Protein AF-A0A4Q0VPU0-F1 (afdb_monomer)

Structure (mmCIF, N/CA/C/O backbone):
data_AF-A0A4Q0VPU0-F1
#
_entry.id   AF-A0A4Q0VPU0-F1
#
loop_
_atom_site.group_PDB
_atom_site.id
_atom_site.type_symbol
_atom_site.label_atom_id
_atom_site.label_alt_id
_atom_site.label_comp_id
_atom_site.label_asym_id
_atom_site.label_entity_id
_atom_site.label_seq_id
_atom_site.pdbx_PDB_ins_code
_atom_site.Cartn_x
_atom_site.Cartn_y
_atom_site.Cartn_z
_atom_site.occupancy
_atom_site.B_iso_or_equiv
_atom_site.auth_seq_id
_atom_site.auth_comp_id
_atom_site.auth_asym_id
_atom_site.auth_atom_id
_atom_site.pdbx_PDB_model_num
ATOM 1 N N . MET A 1 1 ? 7.648 13.188 -4.203 1.00 87.88 1 MET A N 1
ATOM 2 C CA . MET A 1 1 ? 7.133 12.111 -5.076 1.00 87.88 1 MET A CA 1
ATOM 3 C C . MET A 1 1 ? 7.870 10.835 -4.730 1.00 87.88 1 MET A C 1
ATOM 5 O O . MET A 1 1 ? 9.056 10.925 -4.439 1.00 87.88 1 MET A O 1
ATOM 9 N N . LEU A 1 2 ? 7.165 9.710 -4.722 1.00 95.56 2 LEU A N 1
ATOM 10 C CA . LEU A 1 2 ? 7.693 8.375 -4.440 1.00 95.56 2 LEU A CA 1
ATOM 11 C C . LEU A 1 2 ? 7.930 7.611 -5.746 1.00 95.56 2 LEU A C 1
ATOM 13 O O . LEU A 1 2 ? 7.318 7.951 -6.767 1.00 95.56 2 LEU A O 1
ATOM 17 N N . GLN A 1 3 ? 8.831 6.626 -5.723 1.00 97.62 3 GLN A N 1
ATOM 18 C CA . GLN A 1 3 ? 9.262 5.907 -6.924 1.00 97.62 3 GLN A CA 1
ATOM 19 C C . GLN A 1 3 ? 9.422 4.403 -6.699 1.00 97.62 3 GLN A C 1
ATOM 21 O O . GLN A 1 3 ? 9.960 3.981 -5.681 1.00 97.62 3 GLN A O 1
ATOM 26 N N . VAL A 1 4 ? 9.009 3.619 -7.696 1.00 98.00 4 VAL A N 1
ATOM 27 C CA . VAL A 1 4 ? 9.249 2.174 -7.775 1.00 98.00 4 VAL A CA 1
ATOM 28 C C . VAL A 1 4 ? 9.854 1.852 -9.130 1.00 98.00 4 VAL A C 1
ATOM 30 O O . VAL A 1 4 ? 9.326 2.263 -10.169 1.00 98.00 4 VAL A O 1
ATOM 33 N N . THR A 1 5 ? 10.945 1.100 -9.115 1.00 98.31 5 THR A N 1
ATOM 34 C CA . THR A 1 5 ? 11.621 0.622 -10.315 1.00 98.31 5 THR A CA 1
ATOM 35 C C . THR A 1 5 ? 11.317 -0.852 -10.531 1.00 98.31 5 THR A C 1
ATOM 37 O O . THR A 1 5 ? 11.477 -1.672 -9.633 1.00 98.31 5 THR A O 1
ATOM 40 N N . PHE A 1 6 ? 10.915 -1.194 -11.751 1.00 98.25 6 PHE A N 1
ATOM 41 C CA . PHE A 1 6 ? 10.753 -2.569 -12.205 1.00 98.25 6 PHE A CA 1
ATOM 42 C C . PHE A 1 6 ? 11.843 -2.879 -13.217 1.00 98.25 6 PHE A C 1
ATOM 44 O O . PHE A 1 6 ? 12.000 -2.139 -14.191 1.00 98.25 6 PHE A O 1
ATOM 51 N N . GLN A 1 7 ? 12.545 -3.989 -13.024 1.00 97.81 7 GLN A N 1
ATOM 52 C CA . GLN A 1 7 ? 13.544 -4.488 -13.962 1.00 97.81 7 GLN A CA 1
ATOM 53 C C . GLN A 1 7 ? 13.117 -5.866 -14.463 1.00 97.81 7 GLN A C 1
ATOM 55 O O . GLN A 1 7 ? 12.949 -6.785 -13.666 1.00 97.81 7 GLN A O 1
ATOM 60 N N . TYR A 1 8 ? 12.952 -6.021 -15.777 1.00 96.75 8 TYR A N 1
ATOM 61 C CA . TYR A 1 8 ? 12.531 -7.288 -16.386 1.00 96.75 8 TYR A CA 1
ATOM 62 C C . TYR A 1 8 ? 13.521 -7.782 -17.443 1.00 96.75 8 TYR A C 1
ATOM 64 O O . TYR A 1 8 ? 14.460 -7.089 -17.847 1.00 96.75 8 TYR A O 1
ATOM 72 N N . GLN A 1 9 ? 13.317 -9.023 -17.887 1.00 92.25 9 GLN A N 1
ATOM 73 C CA . GLN A 1 9 ? 14.149 -9.692 -18.885 1.00 92.25 9 GLN A CA 1
ATOM 74 C C . GLN A 1 9 ? 13.317 -10.177 -20.074 1.00 92.25 9 GLN A C 1
ATOM 76 O O . GLN A 1 9 ? 12.111 -10.376 -19.972 1.00 92.25 9 GLN A O 1
ATOM 81 N N . GLY A 1 10 ? 13.979 -10.396 -21.215 1.00 90.38 10 GLY A N 1
ATOM 82 C CA . GLY A 1 10 ? 13.308 -10.850 -22.440 1.00 90.38 10 GLY A CA 1
ATOM 83 C C . GLY A 1 10 ? 12.325 -9.829 -23.026 1.00 90.38 10 GLY A C 1
ATOM 84 O O . GLY A 1 10 ? 12.447 -8.630 -22.774 1.00 90.38 10 GLY A O 1
ATOM 85 N N . GLN A 1 11 ? 11.404 -10.317 -23.858 1.00 88.19 11 GLN A N 1
ATOM 86 C CA . GLN A 1 11 ? 10.214 -9.578 -24.277 1.00 88.19 11 GLN A CA 1
ATOM 87 C C . GLN A 1 11 ? 9.097 -9.871 -23.279 1.00 88.19 11 GLN A C 1
ATOM 89 O O . GLN A 1 11 ? 8.873 -11.029 -22.940 1.00 88.19 11 GLN A O 1
ATOM 94 N N . GLN A 1 12 ? 8.419 -8.824 -22.819 1.00 93.94 12 GLN A N 1
ATOM 95 C CA . GLN A 1 12 ? 7.356 -8.915 -21.823 1.00 93.94 12 GLN A CA 1
ATOM 96 C C . GLN A 1 12 ? 6.131 -8.127 -22.292 1.00 93.94 12 GLN A C 1
ATOM 98 O O . GLN A 1 12 ? 6.300 -7.133 -23.008 1.00 93.94 12 GLN A O 1
ATOM 103 N N . PRO A 1 13 ? 4.914 -8.515 -21.873 1.00 94.38 13 PRO A N 1
ATOM 104 C CA . PRO A 1 13 ? 3.666 -7.869 -22.278 1.00 94.38 13 PRO A CA 1
ATOM 105 C C . PRO A 1 13 ? 3.433 -6.561 -21.500 1.00 94.38 13 PRO A C 1
ATOM 107 O O . PRO A 1 13 ? 2.430 -6.396 -20.805 1.00 94.38 13 PRO A O 1
ATOM 110 N N . VAL A 1 14 ? 4.397 -5.632 -21.546 1.00 94.81 14 VAL A N 1
ATOM 111 C CA . VAL A 1 14 ? 4.369 -4.379 -20.769 1.00 94.81 14 VAL A CA 1
ATOM 112 C C . VAL A 1 14 ? 3.143 -3.548 -21.129 1.00 94.81 14 VAL A C 1
ATOM 114 O O . VAL A 1 14 ? 2.412 -3.112 -20.244 1.00 94.81 14 VAL A O 1
ATOM 117 N N . PHE A 1 15 ? 2.900 -3.334 -22.422 1.00 94.44 15 PHE A N 1
ATOM 118 C CA . PHE A 1 15 ? 1.800 -2.494 -22.884 1.00 94.44 15 PHE A CA 1
ATOM 119 C C . PHE A 1 15 ? 0.441 -3.074 -22.472 1.00 94.44 15 PHE A C 1
ATOM 121 O O . PHE A 1 15 ? -0.404 -2.363 -21.930 1.00 94.44 15 PHE A O 1
ATOM 128 N N . GLU A 1 16 ? 0.248 -4.375 -22.676 1.00 95.38 16 GLU A N 1
ATOM 129 C CA . GLU A 1 16 ? -0.966 -5.113 -22.340 1.00 95.38 16 GLU A CA 1
ATOM 130 C C . GLU A 1 16 ? -1.215 -5.097 -20.832 1.00 95.38 16 GLU A C 1
ATOM 132 O O . GLU A 1 16 ? -2.333 -4.821 -20.395 1.00 95.38 16 GLU A O 1
ATOM 137 N N . THR A 1 17 ? -0.158 -5.310 -20.041 1.00 96.69 17 THR A N 1
ATOM 138 C CA . THR A 1 17 ? -0.210 -5.248 -18.577 1.00 96.69 17 THR A CA 1
ATOM 139 C C . THR A 1 17 ? -0.665 -3.868 -18.115 1.00 96.69 17 THR A C 1
ATOM 141 O O . THR A 1 17 ? -1.648 -3.756 -17.384 1.00 96.69 17 THR A O 1
ATOM 144 N N . LEU A 1 18 ? -0.014 -2.798 -18.580 1.00 96.50 18 LEU A N 1
ATOM 145 C CA . LEU A 1 18 ? -0.351 -1.432 -18.170 1.00 96.50 18 LEU A CA 1
ATOM 146 C C . LEU A 1 18 ? -1.756 -1.021 -18.628 1.00 96.50 18 LEU A C 1
ATOM 148 O O . LEU A 1 18 ? -2.498 -0.408 -17.861 1.00 96.50 18 LEU A O 1
ATOM 152 N N . LYS A 1 19 ? -2.164 -1.426 -19.834 1.00 95.19 19 LYS A N 1
ATOM 153 C CA . LYS A 1 19 ? -3.519 -1.192 -20.343 1.00 95.19 19 LYS A CA 1
ATOM 154 C C . LYS A 1 19 ? -4.581 -1.913 -19.509 1.00 95.19 19 LYS A C 1
ATOM 156 O O . LYS A 1 19 ? -5.627 -1.327 -19.240 1.00 95.19 19 LYS A O 1
ATOM 161 N N . SER A 1 20 ? -4.321 -3.151 -19.079 1.00 95.44 20 SER A N 1
ATOM 162 C CA . SER A 1 20 ? -5.233 -3.909 -18.204 1.00 95.44 20 SER A CA 1
ATOM 163 C C . SER A 1 20 ? -5.407 -3.264 -16.825 1.00 95.44 20 SER A C 1
ATOM 165 O O . SER A 1 20 ? -6.451 -3.412 -16.201 1.00 95.44 20 SER A O 1
ATOM 167 N N . LEU A 1 21 ? -4.410 -2.490 -16.393 1.00 95.44 21 LEU A N 1
ATOM 168 C CA . LEU A 1 21 ? -4.407 -1.708 -15.157 1.00 95.44 21 LEU A CA 1
ATOM 169 C C . LEU A 1 21 ? -4.885 -0.260 -15.370 1.00 95.44 21 LEU A C 1
ATOM 171 O O . LEU A 1 21 ? -4.622 0.609 -14.540 1.00 95.44 21 LEU A O 1
ATOM 175 N N . HIS A 1 22 ? -5.564 0.011 -16.490 1.00 95.44 22 HIS A N 1
ATOM 176 C CA . HIS A 1 22 ? -6.145 1.312 -16.838 1.00 95.44 22 HIS A CA 1
ATOM 177 C C . HIS A 1 22 ? -5.13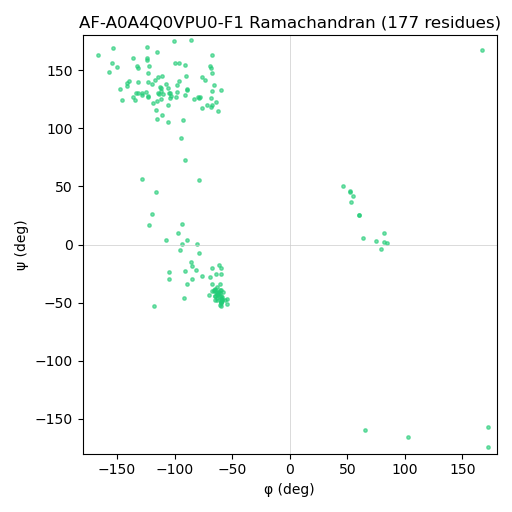6 2.467 -16.950 1.00 95.44 22 HIS A C 1
ATOM 179 O O . HIS A 1 22 ? -5.497 3.639 -16.825 1.00 95.44 22 HIS A O 1
ATOM 185 N N . PHE A 1 23 ? -3.867 2.169 -17.238 1.00 96.81 23 PHE A N 1
ATOM 186 C CA . PHE A 1 23 ? -2.923 3.206 -17.629 1.00 96.81 23 PHE A CA 1
ATOM 187 C C . PHE A 1 23 ? -3.118 3.576 -19.100 1.00 96.81 23 PHE A C 1
ATOM 189 O O . PHE A 1 23 ? -3.047 2.730 -19.993 1.00 96.81 23 PHE A O 1
ATOM 196 N N . ASN A 1 24 ? -3.293 4.869 -19.356 1.00 96.06 24 ASN A N 1
ATOM 197 C CA . ASN A 1 24 ? -3.389 5.426 -20.699 1.00 96.06 24 ASN A CA 1
ATOM 198 C C . ASN A 1 24 ? -2.038 5.994 -21.127 1.00 96.06 24 ASN A C 1
ATOM 200 O O . ASN A 1 24 ? -1.367 6.661 -20.340 1.00 96.06 24 ASN A O 1
ATOM 204 N N . TYR A 1 25 ? -1.635 5.738 -22.369 1.00 95.19 25 TYR A N 1
ATOM 205 C CA . TYR A 1 25 ? -0.389 6.275 -22.905 1.00 95.19 25 TYR A CA 1
ATOM 206 C C . TYR A 1 25 ? -0.587 7.706 -23.418 1.00 95.19 25 TYR A C 1
ATOM 208 O O . TYR A 1 25 ? -1.448 7.951 -24.260 1.00 95.19 25 TYR A O 1
ATOM 216 N N . ASP A 1 26 ? 0.226 8.633 -22.924 1.00 93.81 26 ASP A N 1
ATOM 217 C CA . ASP A 1 26 ? 0.230 10.048 -23.282 1.00 93.81 26 ASP A CA 1
ATOM 218 C C . ASP A 1 26 ? 1.668 10.589 -23.239 1.00 93.81 26 ASP A C 1
ATOM 220 O O . ASP A 1 26 ? 2.366 10.473 -22.228 1.00 93.81 26 ASP A O 1
ATOM 224 N N . ASN A 1 27 ? 2.123 11.173 -24.352 1.00 91.38 27 ASN A N 1
ATOM 225 C CA . ASN A 1 27 ? 3.406 11.877 -24.470 1.00 91.38 27 ASN A CA 1
ATOM 226 C C . ASN A 1 27 ? 4.617 11.132 -23.868 1.00 91.38 27 ASN A C 1
ATOM 228 O O . ASN A 1 27 ? 5.385 11.687 -23.078 1.00 91.38 27 ASN A O 1
ATOM 232 N N . GLY A 1 28 ? 4.803 9.859 -24.231 1.00 89.88 28 GLY A N 1
ATOM 233 C CA . GLY A 1 28 ? 5.955 9.072 -23.771 1.00 89.88 28 GLY A CA 1
ATOM 234 C C . GLY A 1 28 ? 5.780 8.417 -22.399 1.00 89.88 28 GLY A C 1
ATOM 235 O O . GLY A 1 28 ? 6.710 7.772 -21.915 1.00 89.88 28 GLY A O 1
ATOM 236 N N . LYS A 1 29 ? 4.617 8.576 -21.759 1.00 96.31 29 LYS A N 1
ATOM 237 C CA . LYS A 1 29 ? 4.344 8.080 -20.408 1.00 96.31 29 LYS A CA 1
ATOM 238 C C . LYS A 1 29 ? 3.007 7.361 -20.347 1.00 96.31 29 LYS A C 1
ATOM 240 O O . LYS A 1 29 ? 2.087 7.658 -21.094 1.00 96.31 29 LYS A O 1
ATOM 245 N N . TYR A 1 30 ? 2.889 6.444 -19.407 1.00 97.31 30 TYR A N 1
ATOM 246 C CA . TYR A 1 30 ? 1.640 5.787 -19.049 1.00 97.31 30 TYR A CA 1
ATOM 247 C C . TYR A 1 30 ? 1.079 6.471 -17.804 1.00 97.31 30 TYR A C 1
ATOM 249 O O . TYR A 1 30 ? 1.793 6.607 -16.815 1.00 97.31 30 TYR A O 1
ATOM 257 N N . ILE A 1 31 ? -0.174 6.915 -17.828 1.00 97.12 31 ILE A N 1
ATOM 258 C CA . ILE A 1 31 ? -0.796 7.680 -16.743 1.00 97.12 31 ILE A CA 1
ATOM 259 C C . ILE A 1 31 ? -2.079 6.979 -16.301 1.00 97.12 31 ILE A C 1
ATOM 261 O O . ILE A 1 31 ? -2.929 6.654 -17.128 1.0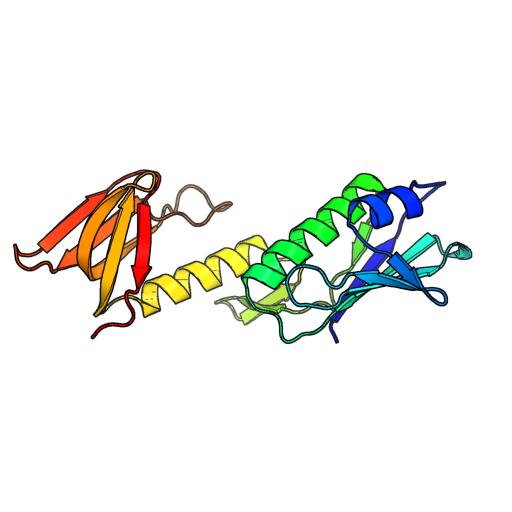0 97.12 31 ILE A O 1
ATOM 265 N N . SER A 1 32 ? -2.230 6.798 -14.993 1.00 95.19 32 SER A N 1
ATOM 266 C CA . SER A 1 32 ? -3.475 6.372 -14.354 1.00 95.19 32 SER A CA 1
ATOM 267 C C . SER A 1 32 ? -3.931 7.451 -13.372 1.00 95.19 32 SER A C 1
ATOM 269 O O . SER A 1 32 ? -3.103 8.033 -12.667 1.00 95.19 32 SER A O 1
ATOM 271 N N . ASN A 1 33 ? -5.235 7.736 -13.360 1.00 92.12 33 ASN A N 1
ATOM 272 C CA . ASN A 1 33 ? -5.887 8.637 -12.400 1.00 92.12 33 ASN A CA 1
ATOM 273 C C . ASN A 1 33 ? -6.963 7.895 -11.582 1.00 92.12 33 ASN A C 1
ATOM 275 O O . ASN A 1 33 ? -7.954 8.487 -11.155 1.00 92.12 33 ASN A O 1
ATOM 279 N N . GLU A 1 34 ? -6.797 6.581 -11.426 1.00 85.75 34 GLU A N 1
ATOM 280 C CA . GLU A 1 34 ? -7.718 5.723 -10.684 1.00 85.75 34 GLU A CA 1
ATOM 281 C C . GLU A 1 34 ? -7.677 6.016 -9.174 1.00 85.75 34 GLU A C 1
ATOM 283 O O . GLU A 1 34 ? -6.666 6.465 -8.631 1.00 85.75 34 GLU A O 1
ATOM 288 N N . ASN A 1 35 ? -8.779 5.739 -8.468 1.00 84.12 35 ASN A N 1
ATOM 289 C CA . ASN A 1 35 ? -8.873 5.847 -7.002 1.00 84.12 35 ASN A CA 1
ATOM 290 C C . ASN A 1 35 ? -8.445 7.213 -6.419 1.00 84.12 35 ASN A C 1
ATOM 292 O O . ASN A 1 35 ? -7.864 7.295 -5.334 1.00 84.12 35 ASN A O 1
ATOM 296 N N . ALA A 1 36 ? -8.752 8.301 -7.133 1.00 88.69 36 ALA A N 1
ATOM 297 C CA . ALA A 1 36 ? -8.490 9.681 -6.714 1.00 88.69 36 ALA A CA 1
ATOM 298 C C . ALA A 1 36 ? -7.002 10.018 -6.476 1.00 88.69 36 ALA A C 1
ATOM 300 O O . ALA A 1 36 ? -6.688 10.945 -5.729 1.00 88.69 36 ALA A O 1
ATOM 301 N N . TYR A 1 37 ? -6.078 9.298 -7.118 1.00 91.50 37 TYR A N 1
ATOM 302 C CA . TYR A 1 37 ? -4.669 9.678 -7.168 1.00 91.50 37 TYR A CA 1
ATOM 303 C C . TYR A 1 37 ? -4.096 9.498 -8.571 1.00 91.50 37 TYR A C 1
ATOM 305 O O . TYR A 1 37 ? -4.634 8.768 -9.396 1.00 91.50 37 TYR A O 1
ATOM 313 N N . ARG A 1 38 ? -2.975 10.172 -8.843 1.00 94.12 38 ARG A N 1
ATOM 314 C CA . ARG A 1 38 ? -2.259 10.057 -10.114 1.00 94.12 38 ARG A CA 1
ATOM 315 C C . ARG A 1 38 ? -1.012 9.191 -9.963 1.00 94.12 38 ARG A C 1
ATOM 317 O O . ARG A 1 38 ? -0.155 9.478 -9.127 1.00 94.12 38 ARG A O 1
ATOM 324 N N . ALA A 1 39 ? -0.884 8.190 -10.828 1.00 96.50 39 ALA A N 1
ATOM 325 C CA . ALA A 1 39 ? 0.319 7.386 -11.022 1.00 96.50 39 ALA A CA 1
ATOM 326 C C . ALA A 1 39 ? 0.843 7.566 -12.448 1.00 96.50 39 ALA A C 1
ATOM 328 O O . ALA A 1 39 ? 0.072 7.668 -13.401 1.00 96.50 39 ALA A O 1
ATOM 329 N N . THR A 1 40 ? 2.162 7.628 -12.610 1.00 97.62 40 THR A N 1
ATOM 330 C CA . THR A 1 40 ? 2.799 7.770 -13.925 1.00 97.62 40 THR A CA 1
ATOM 331 C C . THR A 1 40 ? 3.945 6.786 -14.075 1.00 97.62 40 THR A C 1
ATOM 333 O O . THR A 1 40 ? 4.810 6.727 -13.205 1.00 97.62 40 THR A O 1
ATOM 336 N N . ILE A 1 41 ? 3.970 6.053 -15.187 1.00 98.00 41 ILE A N 1
ATOM 337 C CA . ILE A 1 41 ? 5.017 5.097 -15.540 1.00 98.00 41 ILE A CA 1
ATOM 338 C C . ILE A 1 41 ? 5.767 5.585 -16.778 1.00 98.00 41 ILE A C 1
ATOM 340 O O . ILE A 1 41 ? 5.164 5.929 -17.794 1.00 98.00 41 ILE A O 1
ATOM 344 N N . THR A 1 42 ? 7.095 5.590 -16.697 1.00 97.31 42 THR A N 1
ATOM 345 C CA . THR A 1 42 ? 7.976 5.756 -17.861 1.00 97.31 42 THR A CA 1
ATOM 346 C C . THR A 1 42 ? 8.606 4.412 -18.193 1.00 97.31 42 THR A C 1
ATOM 348 O O . THR A 1 42 ? 9.062 3.707 -17.294 1.00 97.31 42 THR A O 1
ATOM 351 N N . HIS A 1 43 ? 8.624 4.053 -19.475 1.00 96.38 43 HIS A N 1
ATOM 352 C CA . HIS A 1 43 ? 9.161 2.781 -19.952 1.00 96.38 43 HIS A CA 1
ATOM 353 C C . HIS A 1 43 ? 10.438 3.023 -20.752 1.00 96.38 43 HIS A C 1
ATOM 355 O O . HIS A 1 43 ? 10.398 3.570 -21.851 1.00 96.38 43 HIS A O 1
ATOM 361 N N . ALA A 1 44 ? 11.571 2.600 -20.197 1.00 94.69 44 ALA A N 1
ATOM 362 C CA . ALA A 1 44 ? 12.847 2.572 -20.893 1.00 94.69 44 ALA A CA 1
ATOM 363 C C . ALA A 1 44 ? 13.043 1.173 -21.497 1.00 94.69 44 ALA A C 1
ATOM 365 O O . ALA A 1 44 ? 13.519 0.251 -20.834 1.00 94.69 44 ALA A O 1
ATOM 366 N N . ALA A 1 45 ? 12.613 0.994 -22.749 1.00 90.56 45 ALA A N 1
ATOM 367 C CA . ALA A 1 45 ? 12.659 -0.304 -23.426 1.00 90.56 45 ALA A CA 1
ATOM 368 C C . ALA A 1 45 ? 14.095 -0.829 -23.613 1.00 90.56 45 ALA A C 1
ATOM 370 O O . ALA A 1 45 ? 14.331 -2.020 -23.424 1.00 90.56 45 ALA A O 1
ATOM 371 N N . GLU A 1 46 ? 15.051 0.063 -23.891 1.00 91.62 46 GLU A N 1
ATOM 372 C CA . GLU A 1 46 ? 16.472 -0.275 -24.081 1.00 91.62 46 GLU A CA 1
ATOM 373 C C . GLU A 1 46 ? 17.097 -0.913 -22.835 1.00 91.62 46 GLU A C 1
ATOM 375 O O . GLU A 1 46 ? 17.828 -1.898 -22.921 1.00 91.62 46 GLU A O 1
ATOM 380 N N . THR A 1 47 ? 16.768 -0.383 -21.655 1.00 94.56 47 THR A N 1
ATOM 381 C CA . THR A 1 47 ? 17.255 -0.897 -20.368 1.00 94.56 47 THR A CA 1
ATOM 382 C C . THR A 1 47 ? 16.297 -1.896 -19.728 1.00 94.56 47 THR A C 1
ATOM 384 O O . THR A 1 47 ? 16.589 -2.419 -18.656 1.00 94.56 47 THR A O 1
ATOM 387 N N . LYS A 1 48 ? 15.165 -2.196 -20.380 1.00 95.62 48 LYS A N 1
ATOM 388 C CA . LYS A 1 48 ? 14.107 -3.084 -19.875 1.00 95.62 48 LYS A CA 1
ATOM 389 C C . LYS A 1 48 ? 13.623 -2.695 -18.476 1.00 95.62 48 LYS A C 1
ATOM 391 O O . LYS A 1 48 ? 13.468 -3.537 -17.591 1.00 95.62 48 LYS A O 1
ATOM 396 N N . GLN A 1 49 ? 13.385 -1.400 -18.302 1.00 97.25 49 GLN A N 1
ATOM 397 C CA . GLN A 1 49 ? 13.044 -0.803 -17.018 1.00 97.25 49 GLN A CA 1
ATOM 398 C C . GLN A 1 49 ? 11.711 -0.055 -17.096 1.00 97.25 49 GLN A C 1
ATOM 400 O O . GLN A 1 49 ? 11.434 0.649 -18.073 1.00 97.25 49 GLN A O 1
ATOM 405 N N . LEU A 1 50 ? 10.894 -0.179 -16.048 1.00 97.88 50 LEU A N 1
ATOM 406 C CA . LEU A 1 50 ? 9.754 0.705 -15.800 1.00 97.88 50 LEU A CA 1
ATOM 407 C C . LEU A 1 50 ? 10.022 1.527 -14.544 1.00 97.88 50 LEU A C 1
ATOM 409 O O . LEU A 1 50 ? 10.451 0.986 -13.530 1.00 97.88 50 LEU A O 1
ATOM 413 N N . LEU A 1 51 ? 9.729 2.822 -14.606 1.00 98.19 51 LEU A N 1
ATOM 414 C CA . LEU A 1 51 ? 9.771 3.714 -13.453 1.00 98.19 51 LEU A CA 1
ATOM 415 C C . LEU A 1 51 ? 8.361 4.211 -13.161 1.00 98.19 51 LEU A C 1
ATOM 417 O O . LEU A 1 51 ? 7.835 5.036 -13.911 1.00 98.19 51 LEU A O 1
ATOM 421 N N . LEU A 1 52 ? 7.770 3.720 -12.077 1.00 98.25 52 LEU A N 1
ATOM 422 C CA . LEU A 1 52 ? 6.499 4.186 -11.538 1.00 98.25 52 LEU A CA 1
ATOM 423 C C . LEU A 1 52 ? 6.743 5.327 -10.554 1.00 98.25 52 LEU A C 1
ATOM 425 O O . LEU A 1 52 ? 7.585 5.228 -9.668 1.00 98.25 52 LEU A O 1
ATOM 429 N N . THR A 1 53 ? 5.960 6.391 -10.683 1.00 97.75 53 THR A N 1
ATOM 430 C CA . THR A 1 53 ? 6.012 7.577 -9.825 1.00 97.75 53 THR A CA 1
ATOM 431 C C . THR A 1 53 ? 4.614 7.967 -9.348 1.00 97.75 53 THR A C 1
ATOM 433 O O . THR A 1 53 ? 3.650 7.890 -10.115 1.00 97.75 53 THR A O 1
ATOM 436 N N . PHE A 1 54 ? 4.498 8.364 -8.079 1.00 96.38 54 PHE A N 1
ATOM 437 C CA . PHE A 1 54 ? 3.229 8.725 -7.431 1.00 96.38 54 PHE A CA 1
ATOM 438 C C . PHE A 1 54 ? 3.435 9.719 -6.271 1.00 96.38 54 PHE A C 1
ATOM 440 O O . PHE A 1 54 ? 4.566 10.026 -5.871 1.00 96.38 54 PHE A O 1
ATOM 447 N N . SER A 1 55 ? 2.338 10.288 -5.761 1.00 93.44 55 SER A N 1
ATOM 448 C CA . SER A 1 55 ? 2.372 11.219 -4.622 1.00 93.44 55 SER A CA 1
ATOM 449 C C . SER A 1 55 ? 2.771 10.514 -3.321 1.00 93.44 55 SER A C 1
ATOM 451 O O . SER A 1 55 ? 2.496 9.335 -3.149 1.00 93.44 55 SER A O 1
ATOM 453 N N . LYS A 1 56 ? 3.390 11.247 -2.387 1.00 89.56 56 LYS A N 1
ATOM 454 C CA . LYS A 1 56 ? 3.606 10.771 -1.004 1.00 89.56 56 LYS A CA 1
ATOM 455 C C . LYS A 1 56 ? 2.349 10.952 -0.138 1.00 89.56 56 LYS A C 1
ATOM 457 O O . LYS A 1 56 ? 2.176 10.289 0.877 1.00 89.56 56 LYS A O 1
ATOM 462 N N . GLU A 1 57 ? 1.471 11.862 -0.541 1.00 88.62 57 GLU A N 1
ATOM 463 C CA . GLU A 1 57 ? 0.235 12.197 0.164 1.00 88.62 57 GLU A CA 1
ATOM 464 C C . GLU A 1 57 ? -0.897 11.317 -0.366 1.00 88.62 57 GLU A C 1
ATOM 466 O O . GLU A 1 57 ? -1.734 11.760 -1.149 1.00 88.62 57 GLU A O 1
ATOM 471 N N . LEU A 1 58 ? -0.861 10.036 0.001 1.00 91.69 58 LEU A N 1
ATOM 472 C CA . LEU A 1 58 ? -1.917 9.072 -0.296 1.00 91.69 58 LEU A CA 1
ATOM 473 C C . LEU A 1 58 ? -2.574 8.617 1.006 1.00 91.69 58 LEU A C 1
ATOM 475 O O . LEU A 1 58 ? -1.915 8.448 2.032 1.00 91.69 58 LEU A O 1
ATOM 479 N N . SER A 1 59 ? -3.882 8.397 0.951 1.00 90.62 59 SER A N 1
ATOM 480 C CA . SER A 1 59 ? -4.605 7.692 2.009 1.00 90.62 59 SER A CA 1
ATOM 481 C C . SER A 1 59 ? -4.185 6.221 2.070 1.00 90.62 59 SER A C 1
ATOM 483 O O . SER A 1 59 ? -3.631 5.663 1.119 1.00 90.62 59 SER A O 1
ATOM 485 N N . PHE A 1 60 ? -4.488 5.559 3.185 1.00 89.00 60 PHE A N 1
ATOM 486 C CA . PHE A 1 60 ? -4.150 4.150 3.36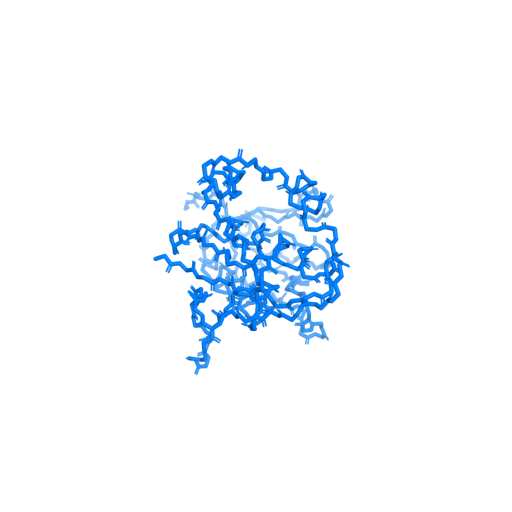1 1.00 89.00 60 PHE A CA 1
ATOM 487 C C . PHE A 1 60 ? -4.801 3.240 2.305 1.00 89.00 60 PHE A C 1
ATOM 489 O O . PHE A 1 60 ? -4.143 2.345 1.780 1.00 89.00 60 PHE A O 1
ATOM 496 N N . ASP A 1 61 ? -6.050 3.507 1.916 1.00 88.94 61 ASP A N 1
ATOM 497 C CA . ASP A 1 61 ? -6.731 2.736 0.868 1.00 88.94 61 ASP A CA 1
ATOM 498 C C . ASP A 1 61 ? -6.103 2.948 -0.516 1.00 88.94 61 ASP A C 1
ATOM 500 O O . ASP A 1 61 ? -5.997 2.010 -1.309 1.00 88.94 61 ASP A O 1
ATOM 504 N N . GLN A 1 62 ? -5.605 4.154 -0.794 1.00 93.44 62 GLN A N 1
ATOM 505 C CA . GLN A 1 62 ? -4.853 4.431 -2.019 1.00 93.44 62 GLN A CA 1
ATOM 506 C C . GLN A 1 62 ? -3.512 3.695 -2.031 1.00 93.44 62 GLN A C 1
ATOM 508 O O . GLN A 1 62 ? -3.148 3.122 -3.057 1.00 93.44 62 GLN A O 1
ATOM 513 N N . TYR A 1 63 ? -2.813 3.629 -0.893 1.00 94.50 63 TYR A N 1
ATOM 514 C CA . TYR A 1 63 ? -1.626 2.787 -0.752 1.00 94.50 63 TYR A CA 1
ATOM 515 C C . TYR A 1 63 ? -1.955 1.298 -0.939 1.00 94.50 63 TYR A C 1
ATOM 517 O O . TYR A 1 63 ? -1.241 0.618 -1.673 1.00 94.50 63 TYR A O 1
ATOM 525 N N . LYS A 1 64 ? -3.068 0.797 -0.375 1.00 92.56 64 LYS A N 1
ATOM 526 C CA . LYS A 1 64 ? -3.535 -0.593 -0.574 1.00 92.56 64 LYS A CA 1
ATOM 527 C C . LYS A 1 64 ? -3.782 -0.894 -2.049 1.00 92.56 64 LYS A C 1
ATOM 529 O O . LYS A 1 64 ? -3.384 -1.949 -2.544 1.00 92.56 64 LYS A O 1
ATOM 534 N N . HIS A 1 65 ? -4.439 0.020 -2.759 1.00 94.19 65 HIS A N 1
ATOM 535 C CA . HIS A 1 65 ? -4.660 -0.115 -4.194 1.00 94.19 65 HIS A CA 1
ATOM 536 C C . HIS A 1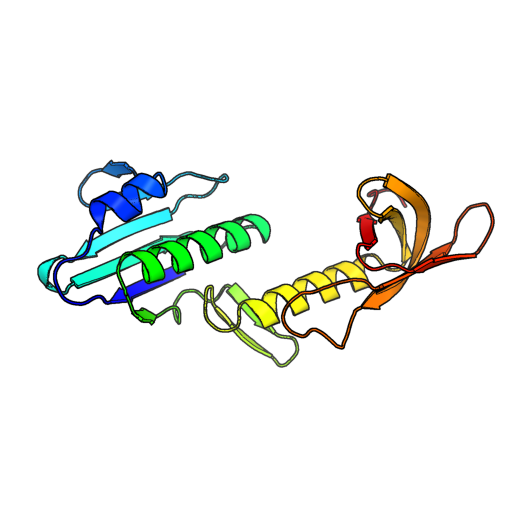 65 ? -3.335 -0.112 -4.969 1.00 94.19 65 HIS A C 1
ATOM 538 O O . HIS A 1 65 ? -3.092 -0.996 -5.789 1.00 94.19 65 HIS A O 1
ATOM 544 N N . LEU A 1 66 ? -2.448 0.839 -4.676 1.00 95.88 66 LEU A N 1
ATOM 545 C CA . LEU A 1 66 ? -1.174 0.974 -5.367 1.00 95.88 66 LEU A CA 1
ATOM 546 C C . LEU A 1 66 ? -0.239 -0.220 -5.132 1.00 95.88 66 LEU A C 1
ATOM 548 O O . LEU A 1 66 ? 0.389 -0.680 -6.082 1.00 95.88 66 LEU A O 1
ATOM 552 N N . HIS A 1 67 ? -0.193 -0.769 -3.916 1.00 96.25 67 HIS A N 1
ATOM 553 C CA . HIS A 1 67 ? 0.532 -2.004 -3.608 1.00 96.25 67 HIS A CA 1
ATOM 554 C C . HIS A 1 67 ? 0.101 -3.155 -4.530 1.00 96.25 67 HIS A C 1
ATOM 556 O O . HIS A 1 67 ? 0.940 -3.835 -5.124 1.00 96.25 67 HIS A O 1
ATOM 562 N N . LYS A 1 68 ? -1.216 -3.336 -4.716 1.00 95.50 68 LYS A N 1
ATOM 563 C CA . LYS A 1 68 ? -1.765 -4.354 -5.628 1.00 95.50 68 LYS A CA 1
ATOM 564 C C . LYS A 1 68 ? -1.363 -4.100 -7.077 1.00 95.50 68 LYS A C 1
ATOM 566 O O . LYS A 1 68 ? -0.988 -5.043 -7.770 1.00 95.50 68 LYS A O 1
ATOM 571 N N . VAL A 1 69 ? -1.407 -2.843 -7.527 1.00 96.75 69 VAL A N 1
ATOM 572 C CA . VAL A 1 69 ? -0.949 -2.451 -8.871 1.00 96.75 69 VAL A CA 1
ATOM 573 C C . VAL A 1 69 ? 0.525 -2.816 -9.063 1.00 96.75 69 VAL A C 1
ATOM 575 O O . VAL A 1 69 ? 0.861 -3.451 -10.057 1.00 96.75 69 VAL A O 1
ATOM 578 N N . VAL A 1 70 ? 1.394 -2.478 -8.106 1.00 97.50 70 VAL A N 1
ATOM 579 C CA . VAL A 1 70 ? 2.832 -2.790 -8.164 1.00 97.50 70 VAL A CA 1
ATOM 580 C C . VAL A 1 70 ? 3.069 -4.298 -8.247 1.00 97.50 70 VAL A C 1
ATOM 582 O O . VAL A 1 70 ? 3.782 -4.743 -9.146 1.00 97.50 70 VAL A O 1
ATOM 585 N N . LYS A 1 71 ? 2.432 -5.093 -7.378 1.00 97.44 71 LYS A N 1
ATOM 586 C CA . LYS A 1 71 ? 2.531 -6.561 -7.431 1.00 97.44 71 LYS A CA 1
ATOM 587 C C . LYS A 1 71 ? 2.060 -7.124 -8.770 1.00 97.44 71 LYS A C 1
ATOM 589 O O . LYS A 1 71 ? 2.788 -7.888 -9.393 1.00 97.44 71 LYS A O 1
ATOM 594 N N . THR A 1 72 ? 0.906 -6.671 -9.255 1.00 96.94 72 THR A N 1
ATOM 595 C CA . THR A 1 72 ? 0.333 -7.145 -10.525 1.00 96.94 72 THR A CA 1
ATOM 596 C C . THR A 1 72 ? 1.250 -6.838 -11.710 1.00 96.94 72 THR A C 1
ATOM 598 O O . THR A 1 72 ? 1.427 -7.679 -12.588 1.00 96.94 72 THR A O 1
ATOM 601 N N . ILE A 1 73 ? 1.868 -5.649 -11.742 1.00 97.69 73 ILE A N 1
ATOM 602 C CA . ILE A 1 73 ? 2.861 -5.307 -12.771 1.00 97.69 73 ILE A CA 1
ATOM 603 C C . ILE A 1 73 ? 4.040 -6.275 -12.692 1.00 97.69 73 ILE A C 1
ATOM 605 O O . ILE A 1 73 ? 4.397 -6.865 -13.709 1.00 97.69 73 ILE A O 1
ATOM 609 N N . ALA A 1 74 ? 4.627 -6.440 -11.503 1.00 97.44 74 ALA A N 1
ATOM 610 C CA . ALA A 1 74 ? 5.807 -7.272 -11.302 1.00 97.44 74 ALA A CA 1
ATOM 611 C C . ALA A 1 74 ? 5.569 -8.734 -11.705 1.00 97.44 74 ALA A C 1
ATOM 613 O O . ALA A 1 74 ? 6.394 -9.313 -12.407 1.00 97.44 74 ALA A O 1
ATOM 614 N N . GLU A 1 75 ? 4.424 -9.297 -11.321 1.00 96.75 75 GLU A N 1
ATOM 615 C CA . GLU A 1 75 ? 4.026 -10.668 -11.645 1.00 96.75 75 GLU A CA 1
ATOM 616 C C . GLU A 1 75 ? 3.809 -10.858 -13.153 1.00 96.75 75 GLU A C 1
ATOM 618 O O . GLU A 1 75 ? 4.373 -11.780 -13.742 1.00 96.75 75 GLU A O 1
ATOM 623 N N . ASN A 1 76 ? 3.063 -9.959 -13.804 1.00 96.62 76 ASN A N 1
ATOM 624 C CA . ASN A 1 76 ? 2.698 -10.113 -15.216 1.00 96.62 76 ASN A CA 1
ATOM 625 C C . ASN A 1 76 ? 3.876 -9.957 -16.186 1.00 96.62 76 ASN A C 1
ATOM 627 O O . ASN A 1 76 ? 3.843 -10.529 -17.276 1.00 96.62 76 ASN A O 1
ATOM 631 N N . ILE A 1 77 ? 4.902 -9.186 -15.817 1.00 96.31 77 ILE A N 1
ATOM 632 C CA . ILE A 1 77 ? 6.096 -8.987 -16.657 1.00 96.31 77 ILE A CA 1
ATOM 633 C C . ILE A 1 77 ? 7.335 -9.712 -16.114 1.00 96.31 77 ILE A C 1
ATOM 635 O O . ILE A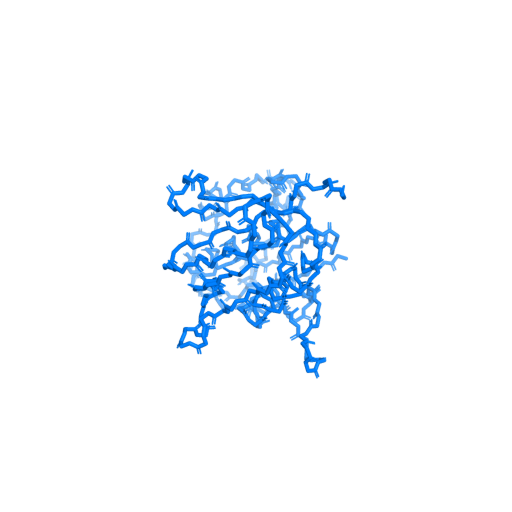 1 77 ? 8.430 -9.534 -16.650 1.00 96.31 77 ILE A O 1
ATOM 639 N N . GLY A 1 78 ? 7.191 -10.485 -15.032 1.00 95.50 78 GLY A N 1
ATOM 640 C CA . GLY A 1 78 ? 8.299 -11.173 -14.367 1.00 95.50 78 GLY A CA 1
ATOM 641 C C . GLY A 1 78 ? 9.435 -10.231 -13.949 1.00 95.50 78 GLY A C 1
ATOM 642 O O . GLY A 1 78 ? 10.604 -10.545 -14.176 1.00 95.50 78 GLY A O 1
ATOM 643 N N . ALA A 1 79 ? 9.107 -9.054 -13.408 1.00 96.75 79 ALA A N 1
ATOM 644 C CA . ALA A 1 79 ? 10.098 -8.061 -12.996 1.00 96.75 79 ALA A CA 1
ATOM 645 C C . ALA A 1 79 ? 10.546 -8.240 -11.543 1.00 96.75 79 ALA A C 1
ATOM 647 O O . ALA A 1 79 ? 9.737 -8.505 -10.656 1.00 96.75 79 ALA A O 1
ATOM 648 N N . SER A 1 80 ? 11.823 -7.960 -11.278 1.00 97.25 80 SER A N 1
ATOM 649 C CA . SER A 1 80 ? 12.270 -7.612 -9.930 1.00 97.25 80 SER A CA 1
ATOM 650 C C . SER A 1 80 ? 11.860 -6.178 -9.601 1.00 97.25 80 SER A C 1
ATOM 652 O O . SER A 1 80 ? 11.916 -5.304 -10.473 1.00 97.25 80 SER A O 1
ATOM 654 N N . VAL A 1 81 ? 11.495 -5.934 -8.344 1.00 97.94 81 VAL A N 1
ATOM 655 C CA . VAL A 1 81 ? 11.034 -4.628 -7.865 1.00 97.94 81 VAL A CA 1
ATOM 656 C C . VAL A 1 81 ? 12.058 -4.024 -6.912 1.00 97.94 81 VAL A C 1
ATOM 658 O O . VAL A 1 81 ? 12.509 -4.692 -5.987 1.00 97.94 81 VAL A O 1
ATOM 661 N N . ASP A 1 82 ? 12.392 -2.759 -7.142 1.00 97.69 82 ASP A N 1
ATOM 662 C CA . ASP A 1 82 ? 13.141 -1.900 -6.227 1.00 97.69 82 ASP A CA 1
ATOM 663 C C . ASP A 1 82 ? 12.238 -0.737 -5.799 1.00 97.69 82 ASP A C 1
ATOM 665 O O . ASP A 1 82 ? 11.808 0.075 -6.625 1.00 97.69 82 ASP A O 1
ATOM 669 N N . ASP A 1 83 ? 11.925 -0.679 -4.507 1.00 97.50 83 ASP A N 1
ATOM 670 C CA . ASP A 1 83 ? 11.000 0.279 -3.915 1.00 97.50 83 ASP A CA 1
ATOM 671 C C . ASP A 1 83 ? 11.609 1.137 -2.795 1.00 97.50 83 ASP A C 1
AT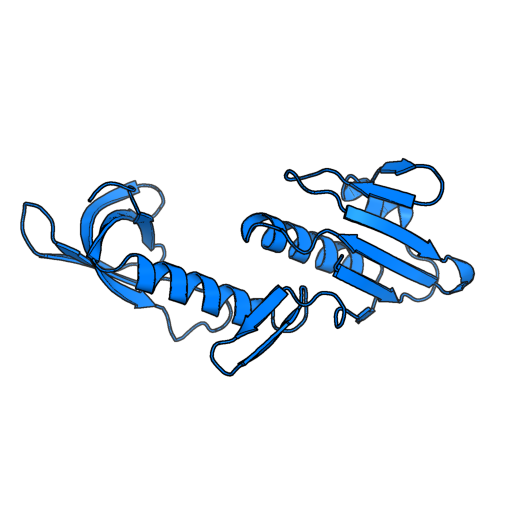OM 673 O O . ASP A 1 83 ? 10.874 1.819 -2.082 1.00 97.50 83 ASP A O 1
ATOM 677 N N . HIS A 1 84 ? 12.940 1.198 -2.676 1.00 95.50 84 HIS A N 1
ATOM 678 C CA . HIS A 1 84 ? 13.619 1.973 -1.622 1.00 95.50 84 HIS A CA 1
ATOM 679 C C . HIS A 1 84 ? 13.328 3.488 -1.689 1.00 95.50 84 HIS A C 1
ATOM 681 O O . HIS A 1 84 ? 13.531 4.220 -0.725 1.00 95.50 84 HIS A O 1
ATOM 687 N N . LEU A 1 85 ? 12.829 3.988 -2.826 1.00 95.81 85 LEU A N 1
ATOM 688 C CA . LEU A 1 85 ? 12.388 5.379 -3.003 1.00 95.81 85 LEU A CA 1
ATOM 689 C C . LEU A 1 85 ? 10.868 5.564 -2.822 1.00 95.81 85 LEU A C 1
ATOM 691 O O . LEU A 1 85 ? 10.327 6.637 -3.111 1.00 95.81 85 LEU A O 1
ATOM 695 N N . ALA A 1 86 ? 10.170 4.539 -2.337 1.00 95.38 86 ALA A N 1
ATOM 696 C CA . ALA A 1 86 ? 8.738 4.528 -2.059 1.00 95.38 86 ALA A CA 1
ATOM 697 C C . ALA A 1 86 ? 8.430 4.340 -0.566 1.00 95.38 86 ALA A C 1
ATOM 699 O O . ALA A 1 86 ? 7.539 3.574 -0.199 1.00 95.38 86 ALA A O 1
ATOM 700 N N . LEU A 1 87 ? 9.156 5.066 0.291 1.00 94.62 87 LEU A N 1
ATOM 701 C CA . LEU A 1 87 ? 8.938 5.082 1.738 1.00 94.62 87 LEU A CA 1
ATOM 702 C C . LEU A 1 87 ? 7.537 5.616 2.070 1.00 94.62 87 LEU A C 1
ATOM 704 O O . LEU A 1 87 ? 7.240 6.795 1.843 1.00 94.62 87 LEU A O 1
ATOM 708 N N . MET A 1 88 ? 6.700 4.757 2.645 1.00 92.56 88 MET A N 1
ATOM 709 C CA . MET A 1 88 ? 5.348 5.103 3.094 1.00 92.56 88 MET A CA 1
ATOM 710 C C . MET A 1 88 ? 5.347 5.604 4.537 1.00 92.56 88 MET A C 1
ATOM 712 O O . MET A 1 88 ? 4.562 6.485 4.886 1.00 92.56 88 MET A O 1
ATOM 716 N N . GLY A 1 89 ? 6.236 5.065 5.373 1.00 89.88 89 GLY A N 1
ATOM 717 C CA . GLY A 1 89 ? 6.337 5.425 6.780 1.00 89.88 89 GLY A CA 1
ATOM 718 C C . GLY A 1 89 ? 7.295 4.525 7.550 1.00 89.88 89 GLY A C 1
ATOM 719 O O . GLY A 1 89 ? 8.181 3.905 6.968 1.00 89.88 89 GLY A O 1
ATOM 720 N N . TYR A 1 90 ? 7.088 4.469 8.862 1.00 89.31 90 TYR A N 1
ATOM 721 C CA . TYR A 1 90 ? 7.894 3.688 9.794 1.00 89.31 90 TYR A CA 1
ATOM 722 C C . TYR A 1 90 ? 7.014 2.696 10.556 1.00 89.31 90 TYR A C 1
ATOM 724 O O . TYR A 1 90 ? 5.812 2.923 10.721 1.00 89.31 90 TYR A O 1
ATOM 732 N N . LEU A 1 91 ? 7.621 1.600 10.993 1.00 88.31 91 LEU A N 1
ATOM 733 C CA . LEU A 1 91 ? 7.039 0.607 11.889 1.00 88.31 91 LEU A CA 1
ATOM 734 C C . LEU A 1 91 ? 7.225 1.026 13.359 1.00 88.31 91 LEU A C 1
ATOM 736 O O . LEU A 1 91 ? 7.874 2.028 13.660 1.00 88.31 91 LEU A O 1
ATOM 740 N N . GLU A 1 92 ? 6.666 0.244 14.284 1.00 80.06 92 GLU A N 1
ATOM 741 C CA . GLU A 1 92 ? 6.746 0.494 15.734 1.00 80.06 92 GLU A CA 1
ATOM 742 C C . GLU A 1 92 ? 8.188 0.504 16.270 1.00 80.06 92 GLU A C 1
ATOM 744 O O . GLU A 1 92 ? 8.520 1.283 17.159 1.00 80.06 92 GLU A O 1
ATOM 749 N N . ASP A 1 93 ? 9.062 -0.320 15.692 1.00 85.62 93 ASP A N 1
ATOM 750 C CA . ASP A 1 93 ? 10.486 -0.406 16.032 1.00 85.62 93 ASP A CA 1
ATOM 751 C C . ASP A 1 93 ? 11.340 0.702 15.380 1.00 85.62 93 ASP A C 1
ATOM 753 O O . ASP A 1 93 ? 12.555 0.745 15.574 1.00 85.62 93 ASP A O 1
ATOM 757 N N . GLY A 1 94 ? 10.717 1.603 14.611 1.00 86.81 94 GLY A N 1
ATOM 758 C CA . GLY A 1 94 ? 11.390 2.656 13.853 1.00 86.81 94 GLY A CA 1
ATOM 759 C C . GLY A 1 94 ? 11.958 2.205 12.506 1.00 86.81 94 GLY A C 1
ATOM 760 O O . GLY A 1 94 ? 12.553 3.027 11.807 1.00 86.81 94 GLY A O 1
ATOM 761 N N . SER A 1 95 ? 11.768 0.943 12.112 1.00 91.31 95 SER A N 1
ATOM 762 C CA . SER A 1 95 ? 12.186 0.437 10.803 1.00 91.31 95 SER A CA 1
ATOM 763 C C . SER A 1 95 ? 11.369 1.069 9.673 1.00 91.31 95 SER A C 1
ATOM 765 O O . SER A 1 95 ? 10.189 1.385 9.830 1.00 91.31 95 SER A O 1
ATOM 767 N N . GLU A 1 96 ? 11.993 1.251 8.512 1.00 93.62 96 GLU A N 1
ATOM 768 C CA . GLU A 1 96 ? 11.358 1.820 7.319 1.00 93.62 96 GLU A CA 1
ATOM 769 C C . GLU A 1 96 ? 10.392 0.830 6.652 1.00 93.62 96 GLU A C 1
ATOM 771 O O . GLU A 1 96 ? 10.673 -0.366 6.555 1.00 93.62 96 GLU A O 1
ATOM 776 N N . ALA A 1 97 ? 9.261 1.339 6.158 1.00 93.69 97 ALA A N 1
ATOM 777 C CA . ALA A 1 97 ? 8.277 0.573 5.402 1.00 93.69 97 ALA A CA 1
ATOM 778 C C . ALA A 1 97 ? 8.015 1.194 4.025 1.00 93.69 97 ALA A C 1
ATOM 780 O O . ALA A 1 97 ? 7.652 2.370 3.899 1.00 93.69 97 ALA A O 1
ATOM 781 N N . PHE A 1 98 ? 8.143 0.370 2.992 1.00 96.06 98 PHE A N 1
ATOM 782 C CA . PHE A 1 98 ? 8.025 0.737 1.587 1.00 96.06 98 PHE A CA 1
ATOM 783 C C . PHE A 1 98 ? 6.820 0.050 0.933 1.00 96.06 98 PHE A C 1
ATOM 785 O O . PHE A 1 98 ? 6.218 -0.872 1.488 1.00 96.06 98 PHE A O 1
ATOM 792 N N . ILE A 1 99 ? 6.426 0.528 -0.250 1.00 95.56 99 ILE A N 1
ATOM 793 C CA . ILE A 1 99 ? 5.191 0.093 -0.926 1.00 95.56 99 ILE A CA 1
ATOM 794 C C . ILE A 1 99 ? 5.138 -1.405 -1.247 1.00 95.56 99 ILE A C 1
ATOM 796 O O . ILE A 1 99 ? 4.046 -1.933 -1.432 1.00 95.56 99 ILE A O 1
ATOM 800 N N . VAL A 1 100 ? 6.269 -2.105 -1.292 1.00 94.12 100 VAL A N 1
ATOM 801 C CA . VAL A 1 100 ? 6.369 -3.568 -1.376 1.00 94.12 100 VAL A CA 1
ATOM 802 C C . VAL A 1 100 ? 7.076 -4.120 -0.142 1.00 94.12 100 VAL A C 1
ATOM 804 O O . VAL A 1 100 ? 6.543 -5.005 0.532 1.00 94.12 100 VAL A O 1
ATOM 807 N N . SER A 1 101 ? 8.263 -3.599 0.161 1.00 93.81 101 SER A N 1
ATOM 808 C CA . SER A 1 101 ? 9.126 -4.071 1.240 1.00 93.81 101 SER A CA 1
ATOM 809 C C . SER A 1 101 ? 8.597 -3.607 2.599 1.00 93.81 101 SER A C 1
ATOM 811 O O . SER A 1 101 ? 8.533 -2.415 2.877 1.00 93.81 101 SER A O 1
ATOM 813 N N . GLY A 1 102 ? 8.219 -4.544 3.474 1.00 89.50 102 GLY A N 1
ATOM 814 C CA . GLY A 1 102 ? 7.656 -4.212 4.792 1.00 89.50 102 GLY A CA 1
ATOM 815 C C . GLY A 1 102 ? 6.156 -3.874 4.782 1.00 89.50 102 GLY A C 1
ATOM 816 O O . GLY A 1 102 ? 5.625 -3.407 5.789 1.00 89.50 102 GLY A O 1
ATOM 817 N N . TRP A 1 103 ? 5.468 -4.108 3.656 1.00 91.88 103 TRP A N 1
ATOM 818 C CA . TRP A 1 103 ? 4.050 -3.784 3.475 1.00 91.88 103 TRP A CA 1
ATOM 819 C C . TRP A 1 103 ? 3.141 -4.403 4.550 1.00 91.88 103 TRP A C 1
ATOM 821 O O . TRP A 1 103 ? 2.361 -3.688 5.178 1.00 91.88 103 TRP A O 1
ATOM 831 N N . GLU A 1 104 ? 3.253 -5.712 4.801 1.00 89.56 104 GLU A N 1
ATOM 832 C CA . GLU A 1 104 ? 2.365 -6.411 5.746 1.00 89.56 104 GLU A CA 1
ATOM 833 C C . GLU A 1 104 ? 2.563 -5.920 7.186 1.00 89.56 104 GLU A C 1
ATOM 835 O O . GLU A 1 104 ? 1.601 -5.695 7.922 1.00 89.56 104 GLU A O 1
ATOM 840 N N . GLN A 1 105 ? 3.817 -5.681 7.579 1.00 89.12 105 GLN A N 1
ATOM 841 C CA . GLN A 1 105 ? 4.155 -5.127 8.888 1.00 89.12 105 GLN A CA 1
ATOM 842 C C . GLN A 1 105 ? 3.557 -3.729 9.061 1.00 89.12 105 GLN A C 1
ATOM 844 O O . GLN A 1 105 ? 3.021 -3.410 10.122 1.00 89.12 105 GLN A O 1
ATOM 849 N N . TRP A 1 106 ? 3.602 -2.912 8.009 1.00 90.88 106 TRP A N 1
ATOM 850 C CA . TRP A 1 106 ? 3.062 -1.558 8.035 1.00 90.88 106 TRP A CA 1
ATOM 851 C C . TRP A 1 106 ? 1.536 -1.537 8.089 1.00 90.88 106 TRP A C 1
ATOM 853 O O . TRP A 1 106 ? 0.964 -0.809 8.899 1.00 90.88 106 TRP A O 1
ATOM 863 N N . VAL A 1 107 ? 0.867 -2.388 7.302 1.00 88.38 107 VAL A N 1
ATOM 864 C CA . VAL A 1 107 ? -0.591 -2.578 7.377 1.00 88.38 107 VAL A CA 1
ATOM 865 C C . VAL A 1 107 ? -1.000 -2.979 8.789 1.00 88.38 107 VAL A C 1
ATOM 867 O O . VAL A 1 107 ? -1.906 -2.377 9.363 1.00 88.38 107 VAL A O 1
ATOM 870 N N . ARG A 1 108 ? -0.303 -3.953 9.382 1.00 84.38 108 ARG A N 1
ATOM 871 C CA . ARG A 1 108 ? -0.569 -4.400 10.752 1.00 84.38 108 ARG A CA 1
ATOM 872 C C . ARG A 1 108 ? -0.384 -3.278 11.769 1.00 84.38 108 ARG A C 1
ATOM 874 O O . ARG A 1 108 ? -1.221 -3.135 12.661 1.00 84.38 108 ARG A O 1
ATOM 881 N N . PHE A 1 109 ? 0.694 -2.506 11.651 1.00 85.94 109 PHE A N 1
ATOM 882 C CA . PHE A 1 109 ? 0.969 -1.375 12.532 1.00 85.94 109 PHE A CA 1
ATOM 883 C C . PHE A 1 109 ? -0.153 -0.331 12.467 1.00 85.94 109 PHE A C 1
ATOM 885 O O . PHE A 1 109 ? -0.695 0.050 13.504 1.00 85.94 109 PHE A O 1
ATOM 892 N N . LEU A 1 110 ? -0.567 0.067 11.260 1.00 85.50 110 LEU A N 1
ATOM 893 C CA . LEU A 1 110 ? -1.630 1.054 11.070 1.00 85.50 110 LEU A CA 1
ATOM 894 C C . LEU A 1 110 ? -2.990 0.577 11.580 1.00 85.50 110 LEU A C 1
ATOM 896 O O . LEU A 1 110 ? -3.685 1.336 12.253 1.00 85.50 110 LEU A O 1
ATOM 900 N N . GLU A 1 111 ? -3.375 -0.666 11.289 1.00 84.06 111 GLU A N 1
ATOM 901 C CA . GLU A 1 111 ? -4.643 -1.210 11.786 1.00 84.06 111 GLU A CA 1
ATOM 902 C C . GLU A 1 111 ? -4.604 -1.340 13.321 1.00 84.06 111 GLU A C 1
ATOM 904 O O . GLU A 1 111 ? -5.556 -0.954 13.994 1.00 84.06 111 GLU A O 1
ATOM 909 N N . THR A 1 112 ? -3.475 -1.757 13.907 1.00 80.38 112 THR A N 1
ATOM 910 C CA . THR A 1 112 ? -3.311 -1.790 15.374 1.00 80.38 112 THR A CA 1
ATOM 911 C C . THR A 1 112 ? -3.477 -0.395 15.980 1.00 80.38 112 THR A C 1
ATOM 913 O O . THR A 1 112 ? -4.283 -0.218 16.893 1.00 80.38 112 THR A O 1
ATOM 916 N N . ALA A 1 113 ? -2.779 0.612 15.446 1.00 80.12 113 ALA A N 1
ATOM 917 C CA . ALA A 1 113 ? -2.876 1.992 15.919 1.00 80.12 113 ALA A CA 1
ATOM 918 C C . ALA A 1 113 ? -4.302 2.552 15.786 1.00 80.12 113 ALA A C 1
ATOM 920 O O . ALA A 1 113 ? -4.793 3.229 16.689 1.00 80.12 113 ALA A O 1
ATOM 921 N N . LYS A 1 114 ? -4.997 2.223 14.690 1.00 82.31 114 LYS A N 1
ATOM 922 C CA . LYS A 1 114 ? -6.404 2.577 14.484 1.00 82.31 114 LYS A CA 1
ATOM 923 C C . LYS A 1 114 ? -7.288 1.983 15.580 1.00 82.31 114 LYS A C 1
ATOM 925 O O . LYS A 1 114 ? -8.099 2.709 16.144 1.00 82.31 114 LYS A O 1
ATOM 930 N N . HIS A 1 115 ? -7.128 0.704 15.912 1.00 79.75 115 HIS A N 1
ATOM 931 C CA . HIS A 1 115 ? -7.919 0.064 16.966 1.00 79.75 115 HIS A CA 1
ATOM 932 C C . HIS A 1 115 ? -7.645 0.642 18.353 1.00 79.75 115 HIS A C 1
ATOM 934 O O . HIS A 1 115 ? -8.604 0.980 19.040 1.00 79.75 115 HIS A O 1
ATOM 940 N N . VAL A 1 116 ? -6.378 0.870 18.703 1.00 80.88 116 VAL A N 1
ATOM 941 C CA . VAL A 1 116 ? -6.012 1.555 19.955 1.00 80.88 116 VAL A CA 1
ATOM 942 C C . VAL A 1 116 ? -6.641 2.950 20.014 1.00 80.88 116 VAL A C 1
ATOM 944 O O . VAL A 1 116 ? -7.189 3.344 21.034 1.00 80.88 116 VAL A O 1
ATOM 947 N N . SER A 1 117 ? -6.649 3.694 18.902 1.00 80.19 117 SER A N 1
ATOM 948 C CA . SER A 1 117 ? -7.274 5.025 18.864 1.00 80.19 117 SER A CA 1
ATOM 949 C C . SER A 1 117 ? -8.804 5.013 19.002 1.00 80.19 117 SER A C 1
ATOM 951 O O . SER A 1 117 ? -9.389 6.043 19.336 1.00 80.19 117 SER A O 1
ATOM 953 N N . MET A 1 118 ? -9.452 3.874 18.730 1.00 86.00 118 MET A N 1
ATOM 954 C CA . MET A 1 118 ? -10.900 3.700 18.878 1.00 86.00 118 MET A CA 1
ATOM 955 C C . MET A 1 118 ? -11.303 3.313 20.305 1.00 86.00 118 MET A C 1
ATOM 957 O O . MET A 1 118 ? -12.486 3.404 20.630 1.00 86.00 118 MET A O 1
ATOM 961 N N . GLU A 1 119 ? -10.368 2.885 21.158 1.00 87.00 119 GLU A N 1
ATOM 962 C CA . GLU A 1 119 ? -10.655 2.624 22.571 1.00 87.00 119 GLU A CA 1
ATOM 963 C C . GLU A 1 119 ? -11.156 3.908 23.250 1.00 87.00 119 GLU A C 1
ATOM 965 O O . GLU A 1 119 ? -10.632 5.004 23.050 1.00 87.00 119 GLU A O 1
ATOM 970 N N . GLY A 1 120 ? -12.241 3.784 24.009 1.00 88.44 120 GLY A N 1
ATOM 971 C CA . GLY A 1 120 ? -12.960 4.907 24.604 1.00 88.44 120 GLY A CA 1
ATOM 972 C C . GLY A 1 120 ? -13.898 5.659 23.652 1.00 88.44 120 GLY A C 1
ATOM 973 O O . GLY A 1 120 ? -14.615 6.546 24.112 1.00 88.44 120 GLY A O 1
ATOM 974 N N . GLN A 1 121 ? -13.958 5.314 22.360 1.00 90.56 121 GLN A N 1
ATOM 975 C CA . GLN A 1 121 ? -14.900 5.914 21.408 1.00 90.56 121 GLN A CA 1
ATOM 976 C C . GLN A 1 121 ? -16.157 5.063 21.226 1.00 90.56 121 GLN A C 1
ATOM 978 O O . GLN A 1 121 ? -16.145 3.843 21.410 1.00 90.56 121 GLN A O 1
ATOM 983 N N . LYS A 1 122 ? -17.252 5.702 20.802 1.00 92.00 122 LYS A N 1
ATOM 984 C CA . LYS A 1 122 ? -18.471 4.996 20.411 1.00 92.00 122 LYS A CA 1
ATOM 985 C C . LYS A 1 122 ? -18.269 4.284 19.074 1.00 92.00 122 LYS A C 1
ATOM 987 O O . LYS A 1 122 ? -18.031 4.915 18.038 1.00 92.00 122 LYS A O 1
ATOM 992 N N . VAL A 1 123 ? -18.425 2.966 19.089 1.00 93.62 123 VAL A N 1
ATOM 993 C CA . VAL A 1 123 ? -18.226 2.077 17.945 1.00 93.62 123 VAL A CA 1
ATOM 994 C C . VAL A 1 123 ? -19.459 1.229 17.654 1.00 93.62 123 VAL A C 1
ATOM 996 O O . VAL A 1 123 ? -20.305 0.988 18.516 1.00 93.62 123 VAL A O 1
ATOM 999 N N . GLN A 1 124 ? -19.511 0.719 16.430 1.00 94.88 124 GLN A N 1
ATOM 1000 C CA . GLN A 1 124 ? -20.405 -0.346 16.002 1.00 94.88 124 GLN A CA 1
ATOM 1001 C C . GLN A 1 124 ? -19.599 -1.607 15.702 1.00 94.88 124 GLN A C 1
ATOM 1003 O O . GLN A 1 124 ? -18.566 -1.550 15.031 1.00 94.88 124 GLN A O 1
ATOM 1008 N N . VAL A 1 125 ? -20.092 -2.747 16.184 1.00 93.44 125 VAL A N 1
ATOM 1009 C CA . VAL A 1 125 ? -19.492 -4.066 15.975 1.00 93.44 125 VAL A CA 1
ATOM 1010 C C . VAL A 1 125 ? -20.330 -4.830 14.964 1.00 93.44 125 VAL A C 1
ATOM 1012 O O . VAL A 1 125 ? -21.511 -5.097 15.193 1.00 93.44 125 VAL A O 1
ATOM 1015 N N . TYR A 1 126 ? -19.710 -5.209 13.855 1.00 92.12 126 TYR A N 1
ATOM 1016 C CA . TYR A 1 126 ? -20.302 -6.020 12.804 1.00 92.12 126 TYR A CA 1
ATOM 1017 C C . TYR A 1 126 ? -19.656 -7.402 12.772 1.00 92.12 126 TYR A C 1
ATOM 1019 O O . TYR A 1 126 ? -18.453 -7.547 12.974 1.00 92.12 126 TYR A O 1
ATOM 1027 N N . GLN A 1 127 ? -20.455 -8.413 12.452 1.00 90.25 127 GLN A N 1
ATOM 1028 C CA . GLN A 1 127 ? -19.983 -9.756 12.132 1.00 90.25 127 GLN A CA 1
ATOM 1029 C C . GLN A 1 127 ? -20.719 -10.230 10.885 1.00 90.25 127 GLN A C 1
ATOM 1031 O O . GLN A 1 127 ? -21.950 -10.198 10.850 1.00 90.25 127 GLN A O 1
ATOM 1036 N N . ASP A 1 128 ? -19.965 -10.616 9.854 1.00 86.44 128 ASP A N 1
ATOM 1037 C CA . ASP A 1 128 ? -20.506 -11.025 8.550 1.00 86.44 128 ASP A CA 1
ATOM 1038 C C . ASP A 1 128 ? -21.481 -9.978 7.965 1.00 86.44 128 ASP A C 1
ATOM 1040 O O . ASP A 1 128 ? -22.573 -10.293 7.499 1.00 86.44 128 ASP A O 1
ATOM 1044 N N . GLN A 1 129 ? -21.081 -8.700 8.036 1.00 84.88 129 GLN A N 1
ATOM 1045 C CA . GLN A 1 129 ? -21.854 -7.514 7.618 1.00 84.88 129 GLN A CA 1
ATOM 1046 C C . GLN A 1 129 ? -23.149 -7.249 8.407 1.00 84.88 129 GLN A C 1
ATOM 1048 O O . GLN A 1 129 ? -23.880 -6.312 8.094 1.00 84.88 129 GLN A O 1
ATOM 1053 N N . GLN A 1 130 ? -23.434 -8.012 9.462 1.00 90.25 130 GLN A N 1
ATOM 1054 C CA . GLN A 1 130 ? -24.570 -7.762 10.348 1.00 90.25 130 GLN A CA 1
ATOM 1055 C C . GLN A 1 130 ? -24.130 -7.004 11.595 1.00 90.25 130 GLN A C 1
ATOM 1057 O O . GLN A 1 130 ? -23.189 -7.426 12.266 1.00 90.25 130 GLN A O 1
ATOM 1062 N N . LEU A 1 131 ? -24.846 -5.932 11.941 1.00 92.69 131 LEU A N 1
ATOM 1063 C CA . LEU A 1 131 ? -24.642 -5.214 13.198 1.00 92.69 131 LEU A CA 1
ATOM 1064 C C . LEU A 1 131 ? -24.975 -6.140 14.376 1.00 92.69 131 LEU A C 1
ATOM 1066 O O . LEU A 1 131 ? -26.085 -6.667 14.469 1.00 92.69 131 LEU A O 1
ATOM 1070 N N . LYS A 1 132 ? -24.005 -6.347 15.266 1.00 94.25 132 LYS A N 1
ATOM 1071 C CA . LYS A 1 132 ? -24.140 -7.170 16.474 1.00 94.25 132 LYS A CA 1
ATOM 1072 C C . LYS A 1 132 ? -24.254 -6.332 17.742 1.00 94.25 132 LYS A C 1
ATOM 1074 O O . LYS A 1 132 ? -24.926 -6.763 18.675 1.00 94.25 132 LYS A O 1
ATOM 1079 N N . GLY A 1 133 ? -23.647 -5.148 17.768 1.00 92.62 133 GLY A N 1
ATOM 1080 C CA . GLY A 1 133 ? -23.691 -4.268 18.931 1.00 92.62 133 GLY A CA 1
ATOM 1081 C C . GLY A 1 133 ? -23.209 -2.853 18.643 1.00 92.62 133 GLY A C 1
ATOM 1082 O O . GLY A 1 133 ? -22.539 -2.599 17.643 1.00 92.62 133 GLY A O 1
ATOM 1083 N N . GLU A 1 134 ? -23.556 -1.941 19.545 1.00 94.62 134 GLU A N 1
ATOM 1084 C CA . GLU A 1 134 ? -23.119 -0.545 19.550 1.00 94.62 134 GLU A CA 1
ATOM 1085 C C . GLU A 1 134 ? -22.854 -0.107 20.997 1.00 94.62 134 GLU A C 1
ATOM 1087 O O . GLU A 1 134 ? -23.632 -0.424 21.903 1.00 94.62 134 GLU A O 1
ATOM 1092 N N . GLY A 1 135 ? -21.755 0.612 21.220 1.00 93.81 135 GLY A N 1
ATOM 1093 C CA . GLY A 1 135 ? -21.328 1.040 22.552 1.00 93.81 135 GLY A CA 1
ATOM 1094 C C . GLY A 1 135 ? -19.947 1.685 22.544 1.00 93.81 135 GLY A C 1
ATOM 1095 O O . GLY A 1 135 ? -19.368 1.890 21.483 1.00 93.81 135 GLY A O 1
ATOM 1096 N N . ILE A 1 136 ? -19.415 2.004 23.722 1.00 93.19 136 ILE A N 1
ATOM 1097 C CA . ILE A 1 136 ? -18.038 2.499 23.863 1.00 93.19 136 ILE A CA 1
ATOM 1098 C C . ILE A 1 136 ? -17.074 1.317 23.790 1.00 93.19 136 ILE A C 1
ATOM 1100 O O . ILE A 1 136 ? -17.237 0.373 24.559 1.00 93.19 136 ILE A O 1
ATOM 1104 N N . LEU A 1 137 ? -16.082 1.349 22.899 1.00 94.00 137 LEU A N 1
ATOM 1105 C CA . LEU A 1 137 ? -15.062 0.301 22.841 1.00 94.00 137 LEU A CA 1
ATOM 1106 C C . LEU A 1 137 ? -14.201 0.351 24.105 1.00 94.00 137 LEU A C 1
ATOM 1108 O O . LEU A 1 137 ? -13.575 1.371 24.375 1.00 94.00 137 LEU A O 1
ATOM 1112 N N . LEU A 1 138 ? -14.171 -0.736 24.871 1.00 92.00 138 LEU A N 1
ATOM 1113 C CA . LEU A 1 138 ? -13.296 -0.859 26.036 1.00 92.00 138 LEU A CA 1
ATOM 1114 C C . LEU A 1 138 ? -11.962 -1.496 25.654 1.00 92.00 138 LEU A C 1
ATOM 1116 O O . LEU A 1 138 ? -10.919 -0.998 26.053 1.00 92.00 138 LEU A O 1
ATOM 1120 N N . GLU A 1 139 ? -12.006 -2.578 24.874 1.00 90.81 139 GLU A N 1
ATOM 1121 C CA . GLU A 1 139 ? -10.818 -3.338 24.478 1.00 90.81 139 GLU A CA 1
ATOM 1122 C C . GLU A 1 139 ? -11.093 -4.128 23.191 1.00 90.81 139 GLU A C 1
ATOM 1124 O O . GLU A 1 139 ? -12.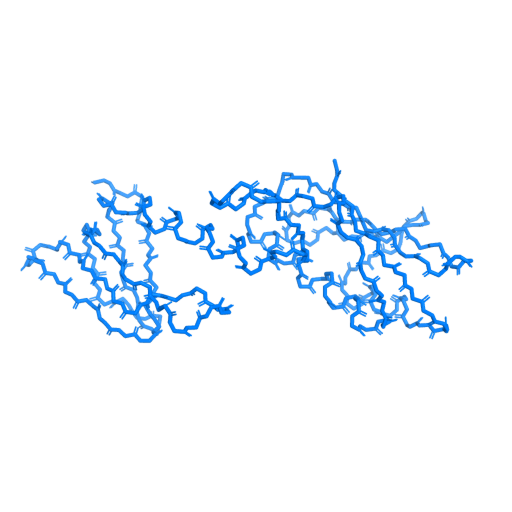223 -4.575 22.949 1.00 90.81 139 GLU A O 1
ATOM 1129 N N . ALA A 1 140 ? -10.063 -4.329 22.366 1.00 88.94 140 ALA A N 1
ATOM 1130 C CA . ALA A 1 140 ? -10.106 -5.216 21.206 1.00 88.94 140 ALA A CA 1
ATOM 1131 C C . ALA A 1 140 ? -8.884 -6.144 21.177 1.00 88.94 140 ALA A C 1
ATOM 1133 O O . ALA A 1 140 ? -7.743 -5.693 21.235 1.00 88.94 140 ALA A O 1
ATOM 1134 N N . HIS A 1 141 ? -9.119 -7.445 21.008 1.00 86.94 141 HIS A N 1
ATOM 1135 C CA . HIS A 1 141 ? -8.062 -8.444 20.894 1.00 86.94 141 HIS A CA 1
ATOM 1136 C C . HIS A 1 141 ? -7.897 -8.908 19.451 1.00 86.94 141 HIS A C 1
ATOM 1138 O O . HIS A 1 141 ? -8.852 -9.298 18.767 1.00 86.94 141 HIS A O 1
ATOM 1144 N N . LYS A 1 142 ? -6.645 -8.896 19.003 1.00 83.75 142 LYS A N 1
ATOM 1145 C CA . LYS A 1 142 ? -6.234 -9.344 17.674 1.00 83.75 142 LYS A CA 1
ATOM 1146 C C . LYS A 1 142 ? -5.861 -10.824 17.668 1.00 83.75 142 LYS A C 1
ATOM 1148 O O . LYS A 1 142 ? -5.435 -11.368 18.682 1.00 83.75 142 LYS A O 1
ATOM 1153 N N . ASP A 1 143 ? -5.992 -11.450 16.507 1.00 82.94 143 ASP A N 1
ATOM 1154 C CA . ASP A 1 143 ? -5.395 -12.756 16.254 1.00 82.94 143 ASP A CA 1
ATOM 1155 C C . ASP A 1 143 ? -3.867 -12.609 16.219 1.00 82.94 143 ASP A C 1
ATOM 1157 O O . ASP A 1 143 ? -3.325 -11.866 15.399 1.00 82.94 143 ASP A O 1
ATOM 1161 N N . GLU A 1 144 ? -3.163 -13.282 17.127 1.00 76.31 144 GLU A N 1
ATOM 1162 C CA . GLU A 1 144 ? -1.695 -13.309 17.140 1.00 76.31 144 GLU A CA 1
ATOM 1163 C C . GLU A 1 144 ? -1.118 -14.532 16.415 1.00 76.31 144 GLU A C 1
ATOM 1165 O O . GLU A 1 144 ? 0.099 -14.639 16.264 1.00 76.31 144 GLU A O 1
ATOM 1170 N N . THR A 1 145 ? -1.973 -15.453 15.956 1.00 73.44 145 THR A N 1
ATOM 1171 C CA . THR A 1 145 ? -1.543 -16.703 15.314 1.00 73.44 145 THR A CA 1
ATOM 1172 C C . THR A 1 145 ? -1.263 -16.539 13.822 1.00 73.44 145 THR A C 1
ATOM 1174 O O . THR A 1 145 ? -0.377 -17.214 13.294 1.00 73.44 145 THR A O 1
ATOM 1177 N N . ASP A 1 146 ? -1.951 -15.609 13.152 1.00 65.25 146 ASP A N 1
ATOM 1178 C CA . ASP A 1 146 ? -1.712 -15.255 11.753 1.00 65.25 146 ASP A CA 1
ATOM 1179 C C . ASP A 1 146 ? -0.999 -13.897 11.647 1.00 65.25 146 ASP A C 1
ATOM 1181 O O . ASP A 1 146 ? -1.586 -12.833 11.822 1.00 65.25 146 ASP A O 1
ATOM 1185 N N . ASN A 1 147 ? 0.298 -13.930 11.331 1.00 60.88 147 ASN A N 1
ATOM 1186 C CA . ASN A 1 147 ? 1.092 -12.719 11.112 1.00 60.88 147 ASN A CA 1
ATOM 1187 C C . ASN A 1 147 ? 0.878 -12.081 9.727 1.00 60.88 147 ASN A C 1
ATOM 1189 O O . ASN A 1 147 ? 1.426 -11.006 9.484 1.00 60.88 147 ASN A O 1
ATOM 1193 N N . SER A 1 148 ? 0.137 -12.730 8.822 1.00 56.12 148 SER A N 1
ATOM 1194 C CA . SER A 1 148 ? -0.064 -12.261 7.446 1.00 56.12 148 SER A CA 1
ATOM 1195 C C . SER A 1 148 ? -1.295 -11.374 7.268 1.00 56.12 148 SER A C 1
ATOM 1197 O O . SER A 1 148 ? -1.318 -10.561 6.351 1.00 56.12 148 SER A O 1
ATOM 1199 N N . HIS A 1 149 ? -2.289 -11.460 8.158 1.00 65.00 149 HIS A N 1
ATOM 1200 C CA . HIS A 1 149 ? -3.499 -10.643 8.076 1.00 65.00 149 HIS A CA 1
ATOM 1201 C C . HIS A 1 149 ? -3.896 -10.092 9.443 1.00 65.00 149 HIS A C 1
ATOM 1203 O O . HIS A 1 149 ? -4.081 -10.835 10.403 1.00 65.00 149 HIS A O 1
ATOM 1209 N N . PHE A 1 150 ? -4.088 -8.772 9.529 1.00 72.25 150 PHE A N 1
ATOM 1210 C CA . PHE A 1 150 ? -4.656 -8.163 10.728 1.00 72.25 150 PHE A CA 1
ATOM 1211 C C . PHE A 1 150 ? -6.126 -8.571 10.880 1.00 72.25 150 PHE A C 1
ATOM 1213 O O . PHE A 1 150 ? -6.937 -8.372 9.971 1.00 72.25 150 PHE A O 1
ATOM 1220 N N . ARG A 1 151 ? -6.475 -9.112 12.048 1.00 79.62 151 ARG A N 1
ATOM 1221 C CA . ARG A 1 151 ? -7.808 -9.634 12.342 1.00 79.62 151 ARG A CA 1
ATOM 1222 C C . ARG A 1 151 ? -8.153 -9.430 13.809 1.00 79.62 151 ARG A C 1
ATOM 1224 O O . ARG A 1 151 ? -7.346 -9.762 14.671 1.00 79.62 151 ARG A O 1
ATOM 1231 N N . ILE A 1 152 ? -9.359 -8.947 14.094 1.00 83.69 152 ILE A N 1
ATOM 1232 C CA . ILE A 1 152 ? -9.909 -8.905 15.454 1.00 83.69 152 ILE A CA 1
ATOM 1233 C C . ILE A 1 152 ? -10.687 -10.194 15.717 1.00 83.69 152 ILE A C 1
ATOM 1235 O O . ILE A 1 152 ? -11.552 -10.563 14.921 1.00 83.69 152 ILE A O 1
ATOM 1239 N N . ILE A 1 153 ? -10.384 -10.859 16.832 1.00 88.69 153 ILE A N 1
ATOM 1240 C CA . ILE A 1 153 ? -11.032 -12.116 17.248 1.00 88.69 153 ILE A CA 1
ATOM 1241 C C . ILE A 1 153 ? -12.018 -11.917 18.394 1.00 88.69 153 ILE A C 1
ATOM 1243 O O . ILE A 1 153 ? -12.958 -12.701 18.543 1.00 88.69 153 ILE A O 1
ATOM 1247 N N . SER A 1 154 ? -11.846 -10.857 19.184 1.00 91.19 154 SER A N 1
ATOM 1248 C CA . SER A 1 154 ? -12.812 -10.453 20.198 1.00 91.19 154 SER A CA 1
ATOM 1249 C C . SER A 1 154 ? -12.725 -8.964 20.511 1.00 91.19 154 SER A C 1
ATOM 1251 O O . SER A 1 154 ? -11.701 -8.320 20.290 1.00 91.19 154 SER A O 1
ATOM 1253 N N . CYS A 1 155 ? -13.817 -8.402 21.017 1.00 92.44 155 CYS A N 1
ATOM 1254 C CA . CYS A 1 155 ? -13.842 -7.048 21.555 1.00 92.44 155 CYS A CA 1
ATOM 1255 C C . CYS A 1 155 ? -14.883 -6.913 22.661 1.00 92.44 155 CYS A C 1
ATOM 1257 O O . CYS A 1 155 ? -15.916 -7.589 22.641 1.00 92.44 155 CYS A O 1
ATOM 1259 N N . THR A 1 156 ? -14.639 -5.980 23.571 1.00 94.62 156 THR A N 1
ATOM 1260 C CA . THR A 1 156 ? -15.547 -5.633 24.662 1.00 94.62 156 THR A CA 1
ATOM 1261 C C . THR A 1 156 ? -16.054 -4.217 24.447 1.00 94.62 156 THR A C 1
ATOM 1263 O O . THR A 1 156 ? -15.261 -3.298 24.242 1.00 94.62 156 THR A O 1
ATOM 1266 N N . ILE A 1 157 ? -17.372 -4.025 24.503 1.00 95.56 157 ILE A N 1
ATOM 1267 C CA . ILE A 1 157 ? -17.993 -2.699 24.446 1.00 95.56 157 ILE A CA 1
ATOM 1268 C C . ILE A 1 157 ? -18.861 -2.446 25.679 1.00 95.56 157 ILE A C 1
ATOM 1270 O O . ILE A 1 157 ? -19.506 -3.358 26.196 1.00 95.56 157 ILE A O 1
ATOM 1274 N N . LEU A 1 158 ? -18.942 -1.191 26.111 1.00 95.69 158 LEU A N 1
ATOM 1275 C CA . LEU A 1 158 ? -19.900 -0.723 27.104 1.00 95.69 158 LEU A CA 1
ATOM 1276 C C . LEU A 1 158 ? -21.152 -0.193 26.397 1.00 95.69 158 LEU A C 1
ATOM 1278 O O . LEU A 1 158 ? -21.139 0.876 25.783 1.00 95.69 158 LEU A O 1
ATOM 1282 N N . SER A 1 159 ? -22.239 -0.956 26.482 1.00 93.31 159 SER A N 1
ATOM 1283 C CA . SER A 1 159 ? -23.548 -0.618 25.912 1.00 93.31 159 SER A CA 1
ATOM 1284 C C . SER A 1 159 ? -24.507 -0.078 26.983 1.00 93.31 159 SER A C 1
ATOM 1286 O O . SER A 1 159 ? -24.232 -0.137 28.182 1.00 93.31 159 SER A O 1
ATOM 1288 N N . LYS A 1 160 ? -25.708 0.359 26.577 1.00 90.56 160 LYS A N 1
ATOM 1289 C CA . LYS A 1 160 ? -26.791 0.725 27.518 1.00 90.56 160 LYS A CA 1
ATOM 1290 C C . LYS A 1 160 ? -27.223 -0.431 28.430 1.00 90.56 160 LYS A C 1
ATOM 1292 O O . LYS A 1 160 ? -27.756 -0.187 29.506 1.00 90.56 160 LYS A O 1
ATOM 1297 N N . SER A 1 161 ? -27.015 -1.672 27.993 1.00 89.75 161 SER A N 1
ATOM 1298 C CA . SER A 1 161 ? -27.300 -2.892 28.759 1.00 89.75 161 SER A CA 1
ATOM 1299 C C . SER A 1 161 ? -26.127 -3.365 29.627 1.00 89.75 161 SER A C 1
ATOM 1301 O O . SER A 1 161 ? -26.234 -4.415 30.254 1.00 89.75 161 SER A O 1
ATOM 1303 N N . GLY A 1 162 ? -25.025 -2.609 29.672 1.00 92.56 162 GLY A N 1
ATOM 1304 C CA . GLY A 1 162 ? -23.787 -2.985 30.352 1.00 92.56 162 GLY A CA 1
ATOM 1305 C C . GLY A 1 162 ? -22.706 -3.470 29.386 1.00 92.56 162 GLY A C 1
ATOM 1306 O O . GLY A 1 162 ? -22.790 -3.252 28.172 1.00 92.56 162 GLY A O 1
ATOM 1307 N N . GLU A 1 163 ? -21.676 -4.102 29.942 1.00 95.31 163 GLU A N 1
ATOM 1308 C CA . GLU A 1 163 ? -20.553 -4.656 29.185 1.00 95.31 163 GLU A CA 1
ATOM 1309 C C . GLU A 1 163 ? -20.996 -5.846 28.326 1.00 95.31 163 GLU A C 1
ATOM 1311 O O . GLU A 1 163 ? -21.697 -6.750 28.783 1.00 95.31 163 GLU A O 1
ATOM 1316 N N . GLN A 1 164 ? -20.590 -5.831 27.060 1.00 95.50 164 GLN A N 1
ATOM 1317 C CA . GLN A 1 164 ? -20.872 -6.874 26.086 1.00 95.50 164 GLN A CA 1
ATOM 1318 C C . GLN A 1 164 ? -19.574 -7.308 25.418 1.00 95.50 164 GLN A C 1
ATOM 1320 O O . GLN A 1 164 ? -18.830 -6.477 24.898 1.00 95.50 164 GLN A O 1
ATOM 1325 N N . VAL A 1 165 ? -19.333 -8.617 25.400 1.00 94.56 165 VAL A N 1
ATOM 1326 C CA . VAL A 1 165 ? -18.183 -9.222 24.727 1.00 94.56 165 VAL A CA 1
ATOM 1327 C C . VAL A 1 165 ? -18.654 -9.860 23.429 1.00 94.56 165 VAL A C 1
ATOM 1329 O O . VAL A 1 165 ? -19.561 -10.693 23.423 1.00 94.56 165 VAL A O 1
ATOM 1332 N N . PHE A 1 166 ? -18.012 -9.488 22.329 1.00 93.31 166 PHE A N 1
ATOM 1333 C CA . PHE A 1 166 ? -18.189 -10.109 21.024 1.00 93.31 166 PHE A CA 1
ATOM 1334 C C . PHE A 1 166 ? -16.944 -10.928 20.707 1.00 93.31 166 PHE A C 1
ATOM 1336 O O . PHE A 1 166 ? -15.824 -10.508 20.984 1.00 93.31 166 PHE A O 1
ATOM 1343 N N . SER A 1 167 ? -17.121 -12.122 20.152 1.00 91.94 167 SER A N 1
ATOM 1344 C CA . SER A 1 167 ? -16.017 -12.986 19.734 1.00 91.94 167 SER A CA 1
ATOM 1345 C C . SER A 1 167 ? -16.381 -13.680 18.437 1.00 91.94 167 SER A C 1
ATOM 1347 O O . SER A 1 167 ? -17.519 -14.113 18.250 1.00 91.94 167 SER A O 1
ATOM 1349 N N . GLY A 1 168 ? -15.424 -13.774 17.526 1.00 85.56 168 GLY A N 1
ATOM 1350 C CA . GLY A 1 168 ? -15.661 -14.373 16.232 1.00 85.56 168 GLY A CA 1
ATOM 1351 C C . GLY A 1 168 ? -14.544 -14.108 15.246 1.00 85.56 168 GLY A C 1
ATOM 1352 O O . GLY A 1 168 ? -13.682 -13.261 15.425 1.00 85.56 168 GLY A O 1
ATOM 1353 N N . ASN A 1 169 ? -14.615 -14.853 14.159 1.00 76.50 169 ASN A N 1
ATOM 1354 C CA . ASN A 1 169 ? -13.595 -14.866 13.135 1.00 76.50 169 ASN A CA 1
ATOM 1355 C C . ASN A 1 169 ? -13.671 -13.609 12.237 1.00 76.50 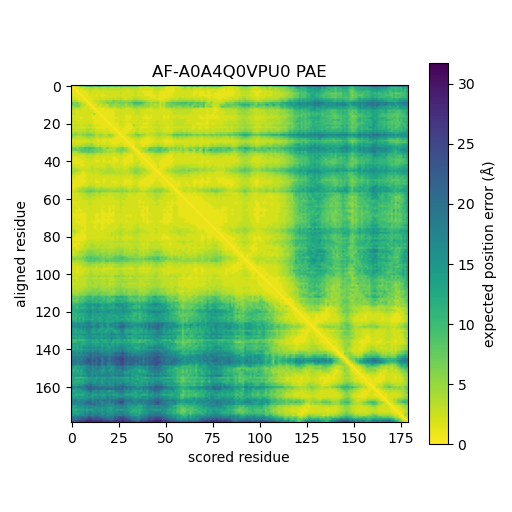169 ASN A C 1
ATOM 1357 O O . ASN A 1 169 ? -12.663 -13.161 11.739 1.00 76.50 169 ASN A O 1
ATOM 1361 N N . ASN A 1 170 ? -14.800 -12.937 12.036 1.00 77.44 170 ASN A N 1
ATOM 1362 C CA . ASN A 1 170 ? -14.847 -11.778 11.122 1.00 77.44 170 ASN A CA 1
ATOM 1363 C C . ASN A 1 170 ? -15.468 -10.555 11.790 1.00 77.44 170 ASN A C 1
ATOM 1365 O O . ASN A 1 170 ? -16.478 -10.031 11.317 1.00 77.44 170 ASN A O 1
ATOM 1369 N N . LEU A 1 171 ? -14.892 -10.135 12.917 1.00 88.25 171 LEU A N 1
ATOM 1370 C CA . LEU A 1 171 ? -15.337 -8.926 13.598 1.00 88.25 171 LEU A CA 1
ATOM 1371 C C . LEU A 1 171 ? -14.803 -7.681 12.886 1.00 88.25 171 LEU A C 1
ATOM 1373 O O . LEU A 1 171 ? -13.602 -7.534 12.667 1.00 88.25 171 LEU A O 1
ATOM 1377 N N . LEU A 1 172 ? -15.714 -6.770 12.554 1.00 88.12 172 LEU A N 1
ATOM 1378 C CA . LEU A 1 172 ? -15.414 -5.443 12.033 1.00 88.12 172 LEU A CA 1
ATOM 1379 C C . LEU A 1 172 ? -15.900 -4.402 13.042 1.00 88.12 172 LEU A C 1
ATOM 1381 O O . LEU A 1 172 ? -17.078 -4.381 13.391 1.00 88.12 172 LEU A O 1
ATOM 1385 N N . ILE A 1 173 ? -14.998 -3.531 13.488 1.00 90.06 173 ILE A N 1
ATOM 1386 C CA . ILE A 1 173 ? -15.298 -2.450 14.432 1.00 90.06 173 ILE A CA 1
ATOM 1387 C C . ILE A 1 173 ? -15.169 -1.122 13.692 1.00 90.06 173 ILE A C 1
ATOM 1389 O O . ILE A 1 173 ? -14.128 -0.850 13.090 1.00 90.06 173 ILE A O 1
ATOM 1393 N N . LEU A 1 174 ? -16.220 -0.306 13.728 1.00 89.19 174 LEU A N 1
ATOM 1394 C CA . LEU A 1 174 ? -16.259 1.006 13.082 1.00 89.19 174 LEU A CA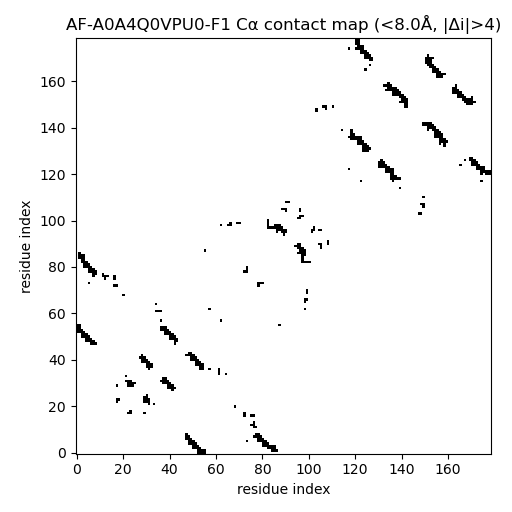 1
ATOM 1395 C C . LEU A 1 174 ? -16.570 2.089 14.112 1.00 89.19 174 LEU A C 1
ATOM 1397 O O . LEU A 1 174 ? -17.571 1.993 14.819 1.00 89.19 174 LEU A O 1
ATOM 1401 N N . ALA A 1 175 ? -15.742 3.131 14.174 1.00 88.12 175 ALA A N 1
ATOM 1402 C CA . ALA A 1 175 ? -16.053 4.330 14.944 1.00 88.12 175 ALA A CA 1
ATOM 1403 C C . ALA A 1 175 ? -17.260 5.058 14.336 1.00 88.12 175 ALA A C 1
ATOM 1405 O O . ALA A 1 175 ? -17.363 5.200 13.118 1.00 88.12 175 ALA A O 1
ATOM 1406 N N . THR A 1 176 ? -18.165 5.530 15.192 1.00 85.62 176 THR A N 1
ATOM 1407 C CA . THR A 1 176 ? -19.371 6.264 14.765 1.00 85.62 176 THR A CA 1
ATOM 1408 C C . THR A 1 176 ? -19.118 7.759 14.559 1.00 85.62 176 THR A C 1
ATOM 1410 O O . THR A 1 176 ? -19.901 8.422 13.887 1.00 85.62 176 THR A O 1
ATOM 1413 N N . GLY A 1 177 ? -18.026 8.296 15.119 1.00 72.69 177 GLY A N 1
ATOM 1414 C CA . GLY A 1 177 ? -17.743 9.737 15.140 1.00 72.69 177 GLY A CA 1
ATOM 1415 C C . GLY A 1 177 ? -18.590 10.524 16.148 1.00 72.69 177 GLY A C 1
ATOM 1416 O O . GLY A 1 177 ? -18.466 11.744 16.227 1.00 72.69 177 GLY A O 1
ATOM 1417 N N . GLU A 1 178 ? -19.431 9.837 16.921 1.00 67.44 178 GLU A N 1
ATOM 1418 C CA . GLU A 1 178 ? -20.191 10.396 18.034 1.00 67.44 178 GLU A CA 1
ATOM 1419 C C . GLU A 1 178 ? -19.431 10.144 19.348 1.00 67.44 178 GLU A C 1
ATOM 1421 O O . GLU A 1 178 ? -18.837 9.078 19.531 1.00 67.44 178 GLU A O 1
ATOM 1426 N N . PHE A 1 179 ? -19.442 11.133 20.244 1.00 52.62 179 PHE A N 1
ATOM 1427 C CA . PHE A 1 179 ? -18.877 11.039 21.595 1.00 52.62 179 PHE A CA 1
ATOM 1428 C C . PHE A 1 179 ? -19.973 10.715 22.612 1.00 52.62 179 PHE A C 1
ATOM 1430 O O . PHE A 1 179 ? -21.082 11.286 22.478 1.00 52.62 179 PHE A O 1
#

Nearest PDB structures (foldseek):
  2fkm-assembly1_X  TM=5.304E-01  e=3.990E-01  Pseudomonas aeruginosa
  1wqa-assembly1_A  TM=5.902E-01  e=9.273E-01  Pyrococcus horikoshii
  7obq-assembly1_y  TM=3.037E-01  e=5.591E-01  Oryctolagus cuniculus
  1cc2-assembly1_A  TM=4.482E-01  e=1.374E+00  Streptomyces sp.
  3lgo-assembly1_A  TM=3.798E-01  e=2.854E+00  Saccharomyces cerevisiae

pLDDT: mean 90.6, std 7.82, range [52.62, 98.31]

Radius of gyration: 20.38 Å; Cα contacts (8 Å, |Δi|>4): 318; chains: 1; bounding box: 45×29×55 Å

Sequence (179 aa):
MLQVTFQYQGQQPVFETLKSLHFNYDNGKYISNENAYRATITHAAETKQLLLTFSKELSFDQYKHLHKVVKTIAENIGASVDDHLALMGYLEDGSEAFIVSGWEQWVRFLETAKHVSMEGQKVQVYQDQQLKGEGILLEAHKDETDNSHFRIISCTILSKSGEQVFSGNNLLILATGEF

Organism: NCBI:txid1548597

Mean predicted aligned error: 7.34 Å

Solvent-accessible surface area (backbone atoms only — not comparable to full-atom values): 9963 Å² total; per-residue (Å²): 116,26,35,36,41,36,45,42,64,88,88,58,58,56,68,61,53,41,46,76,69,60,31,44,81,55,97,85,29,32,40,27,68,63,87,87,43,59,40,38,33,39,70,42,72,92,76,34,32,37,42,38,37,32,66,76,89,60,56,71,68,47,48,56,51,47,33,52,51,53,50,52,52,30,65,72,36,63,29,53,78,48,35,89,55,22,70,77,50,63,40,95,89,66,47,77,19,20,60,66,57,49,36,63,62,41,53,40,47,52,54,50,52,51,55,61,69,39,44,75,33,34,29,37,36,25,45,86,90,39,83,73,49,61,26,31,26,68,49,75,43,63,51,81,85,49,87,83,54,84,44,36,38,34,35,33,27,45,31,100,91,42,81,45,78,49,73,44,88,56,49,44,79,42,76,68,88,53,132

Secondary structure (DSSP, 8-state):
-EEEEEE--SS--HHHHHHHTTPEEETTEEEE-GGGS-EEEEEETTTTEEEEEE-S---HHHHHHHHHHHHHHHHHTT-EEE-TT-EEEE-TTS-EEESSTTHHHHHHHHHHHHHHHHTTSEEEEEETTEEEEEEEEEEEEE-SS-SSS--EEEEEEEETTEEEEEEEEEEEEEE-S--

Foldseek 3Di:
DFKKKWAFDDDAPQVVLLVVVVFDDDDQWTWDCPPNWIKIWHADVVRRMIMIDTDLPDDPVRLVVVLVSVVSSCVRRVIDMDGPRAFNDAAPVRHTDGSHRCVLRVVQRVVVVVQVVQQQAWKFKDDPNHTDDIAHWNDWDWDPPDSRDTFTQKTWGQDPVGIDIDGDGHIDIGGPPDD